Protein AF-A0A7S0BR68-F1 (afdb_monomer_lite)

Foldseek 3Di:
DVVLVVLLVVLVVCLVVVVCVDPVVVVVLVVLLPDPDPVSVVSNVSSVVSNLVVCLVVLVVLLVVLLVLLVCLVPQPDPVSNVVSLVVCLPPPSLVCLVCLQAPHDDDSDVPSVVVSVVQVPDPCSNQSSVVSVVCSLQVQKDKAPWDWDAPPVLGKIKIKIKIFGDPPPPDPPPPPVCVVVVPDDDPDPPVVVVVVVVVVVCVVVVPDPPPDPPDDDDTDDIDMDMDMGDHDPVSCVVCVVVVCVVVD

InterPro domains:
  IPR013537 Acetyl-CoA carboxylase, central domain [PF08326] (8-248)

Secondary structure (DSSP, 8-state):
-HHHHHHHHHHHHHHHTTGGGSHHHHHHHHHHHT---GGGHHHHHHHHHHHHHHHHHHHHHHHHHHHHHHHHHHT-SSHHHHHHHHHHTTT-GGGGGGHHHHSPP-SSTTHHHHHHHHHHHTSTTHHHHHHHHHHHHHTTTEEEEEEEEEEETTTTEEEEEEEEEE-TT-TT----TTHHHHTT----S--HHHHHHHHHHHHHHSTTSSSSSS--SSPPPPPEEEEEEE-SSHHHHHHHHHHHHGGG-

Sequence (249 aa):
ARITDVTLALLSYISSSGLLEHERTRACCDELSKFFSPLYADVALRSRLMLAEFLRPQLKEKWDIAIAVLEEVLAADSVAARQLAIAKYEDTPELELLACFLLPAPGNLLKAAERERRILKARPGALLIAAEVYISRAYRAYEIDNLLVERDEAKGFLRAQWMFQFMRHRAYFQQSPLEVVLGAIRPGGISSYDSADDLEKLEEKVGVQYAEKDGMGLGEGPLRFGMLAAFSSVESMSEGIDRLLEVYE

Structure (mmCIF, N/CA/C/O backbone):
data_AF-A0A7S0BR68-F1
#
_entry.id   AF-A0A7S0BR68-F1
#
loop_
_atom_site.group_PDB
_atom_site.id
_atom_site.type_symbol
_atom_site.label_atom_id
_atom_site.label_alt_id
_atom_site.label_comp_id
_atom_site.label_asym_id
_atom_site.label_entity_id
_atom_site.label_seq_id
_atom_site.pdbx_PDB_ins_code
_atom_site.Cartn_x
_atom_site.Cartn_y
_atom_site.Cartn_z
_atom_site.occupancy
_atom_site.B_iso_or_equiv
_atom_site.auth_seq_id
_atom_site.auth_comp_id
_atom_site.auth_asym_id
_atom_site.auth_atom_id
_atom_site.pdbx_PDB_model_num
ATOM 1 N N . ALA A 1 1 ? -26.394 1.091 29.707 1.00 62.81 1 ALA A N 1
ATOM 2 C CA . ALA A 1 1 ? -27.092 2.385 29.576 1.00 62.81 1 ALA A CA 1
ATOM 3 C C . ALA A 1 1 ? -26.247 3.501 30.188 1.00 62.81 1 ALA A C 1
ATOM 5 O O . ALA A 1 1 ? -25.376 3.980 29.485 1.00 62.81 1 ALA A O 1
ATOM 6 N N . ARG A 1 2 ? -26.332 3.804 31.498 1.00 81.69 2 ARG A N 1
ATOM 7 C CA . ARG A 1 2 ? -25.641 4.972 32.102 1.00 81.69 2 ARG A CA 1
ATOM 8 C C . ARG A 1 2 ? -24.142 5.122 31.795 1.00 81.69 2 ARG A C 1
ATOM 10 O O . ARG A 1 2 ? -23.705 6.234 31.541 1.00 81.69 2 ARG A O 1
ATOM 17 N N . ILE A 1 3 ? -23.358 4.041 31.827 1.00 87.75 3 ILE A N 1
ATOM 18 C CA . ILE A 1 3 ? -21.911 4.116 31.539 1.00 87.75 3 ILE A CA 1
ATOM 19 C C . ILE A 1 3 ? -21.673 4.445 30.060 1.00 87.75 3 ILE A C 1
ATOM 21 O O . ILE A 1 3 ? -20.909 5.351 29.761 1.00 87.75 3 ILE A O 1
ATOM 25 N N . THR A 1 4 ? -22.378 3.766 29.151 1.00 90.12 4 THR A N 1
ATOM 26 C CA . THR A 1 4 ? -22.308 3.996 27.701 1.00 90.12 4 THR A CA 1
ATOM 27 C C . THR A 1 4 ? -22.611 5.454 27.350 1.00 90.12 4 THR A C 1
ATOM 29 O O . THR A 1 4 ? -21.838 6.080 26.632 1.00 90.12 4 THR A O 1
ATOM 32 N N . ASP A 1 5 ? -23.682 6.017 27.916 1.00 91.31 5 ASP A N 1
ATOM 33 C CA . ASP A 1 5 ? -24.119 7.390 27.631 1.00 91.31 5 ASP A CA 1
ATOM 34 C C . ASP A 1 5 ? -23.086 8.424 28.101 1.00 91.31 5 ASP A C 1
ATOM 36 O O . ASP A 1 5 ? -22.745 9.358 27.373 1.00 91.31 5 ASP A O 1
ATOM 40 N N . VAL A 1 6 ? -22.529 8.220 29.301 1.00 94.44 6 VAL A N 1
ATOM 41 C CA . VAL A 1 6 ? -21.461 9.071 29.842 1.00 94.44 6 VAL A CA 1
ATOM 42 C C . VAL A 1 6 ? -20.204 8.973 28.978 1.00 94.44 6 VAL A C 1
ATOM 44 O O . VAL A 1 6 ? -19.611 9.997 28.647 1.00 94.44 6 VAL A O 1
ATOM 47 N N . THR A 1 7 ? -19.808 7.768 28.562 1.00 93.25 7 THR A N 1
ATOM 48 C CA . THR A 1 7 ? -18.639 7.584 27.693 1.00 93.25 7 THR A CA 1
ATOM 49 C C . THR A 1 7 ? -18.833 8.253 26.331 1.00 93.25 7 THR A C 1
ATOM 51 O O . THR A 1 7 ? -17.918 8.915 25.849 1.00 93.25 7 THR A O 1
ATOM 54 N N . LEU A 1 8 ? -20.018 8.160 25.721 1.00 93.44 8 LEU A N 1
ATOM 55 C CA . LEU A 1 8 ? -20.315 8.831 24.449 1.00 93.44 8 LEU A CA 1
ATOM 56 C C . LEU A 1 8 ? -20.286 10.363 24.574 1.00 93.44 8 LEU A C 1
ATOM 58 O O . LEU A 1 8 ? -19.763 11.047 23.686 1.00 93.44 8 LEU A O 1
ATOM 62 N N . ALA A 1 9 ? -20.794 10.909 25.682 1.00 92.94 9 ALA A N 1
ATOM 63 C CA . ALA A 1 9 ? -20.711 12.338 25.973 1.00 92.94 9 ALA A CA 1
ATOM 64 C C . ALA A 1 9 ? -19.251 12.797 26.142 1.00 92.94 9 ALA A C 1
ATOM 66 O O . ALA A 1 9 ? -18.854 13.814 25.572 1.00 92.94 9 ALA A O 1
ATOM 67 N N . LEU A 1 10 ? -18.430 12.009 26.846 1.00 93.69 10 LEU A N 1
ATOM 68 C CA . LEU A 1 10 ? -16.998 12.275 27.003 1.00 93.69 10 LEU A CA 1
ATOM 69 C C . LEU A 1 10 ? -16.249 12.228 25.667 1.00 93.69 10 LEU A C 1
ATOM 71 O O . LEU A 1 10 ? -15.461 13.128 25.391 1.00 93.69 10 LEU A O 1
ATOM 75 N N . LEU A 1 11 ? -16.519 11.237 24.811 1.00 93.56 11 LEU A N 1
ATOM 76 C CA . LEU A 1 11 ? -15.923 11.163 23.470 1.00 93.56 11 LEU A CA 1
ATOM 77 C C . LEU A 1 11 ? -16.303 12.380 22.616 1.00 93.56 11 LEU A C 1
ATOM 79 O O . LEU A 1 11 ? -15.470 12.922 21.894 1.00 93.56 11 LEU A O 1
ATOM 83 N N . SER A 1 12 ? -17.545 12.852 22.733 1.00 91.62 12 SER A N 1
ATOM 84 C CA . SER A 1 12 ? -18.008 14.043 22.013 1.00 91.62 12 SER A CA 1
ATOM 85 C C . SER A 1 12 ? -17.301 15.312 22.495 1.00 91.62 12 SER A C 1
ATOM 87 O O . SER A 1 12 ? -16.872 16.121 21.674 1.00 91.62 12 SER A O 1
ATOM 89 N N . TYR A 1 13 ? -17.106 15.450 23.810 1.00 93.06 13 TYR A N 1
ATOM 90 C CA . TYR A 1 13 ? -16.308 16.529 24.390 1.00 93.06 13 TYR A CA 1
ATOM 91 C C . TYR A 1 13 ? -14.857 16.475 23.891 1.00 93.06 13 TYR A C 1
ATOM 93 O O . TYR A 1 13 ? -14.386 17.442 23.297 1.00 93.06 13 TYR A O 1
ATOM 101 N N . ILE A 1 14 ? -14.191 15.320 24.020 1.00 92.56 14 ILE A N 1
ATOM 102 C CA . ILE A 1 14 ? -12.808 15.094 23.565 1.00 92.56 14 ILE A CA 1
ATOM 103 C C . ILE A 1 14 ? -12.623 15.504 22.098 1.00 92.56 14 ILE A C 1
ATOM 105 O O . ILE A 1 14 ? -11.674 16.224 21.784 1.00 92.56 14 ILE A O 1
ATOM 109 N N . SER A 1 15 ? -13.550 15.100 21.224 1.00 87.69 15 SER A N 1
ATOM 110 C CA . SER A 1 15 ? -13.533 15.443 19.798 1.00 87.69 15 SER A CA 1
ATOM 111 C C . SER A 1 15 ? -13.620 16.950 19.542 1.00 87.69 15 SER A C 1
ATOM 113 O O . SER A 1 15 ? -12.989 17.440 18.613 1.00 87.69 15 SER A O 1
ATOM 115 N N . SER A 1 16 ? -14.405 17.683 20.336 1.00 88.88 16 SER A N 1
ATOM 116 C CA . SER A 1 16 ? -14.619 19.128 20.161 1.00 88.88 16 SER A CA 1
ATOM 117 C C . SER A 1 16 ? -13.530 19.999 20.793 1.00 88.88 16 SER A C 1
ATOM 119 O O . SER A 1 16 ? -13.353 21.148 20.399 1.00 88.88 16 SER A O 1
ATOM 121 N N . SER A 1 17 ? -12.804 19.465 21.777 1.00 88.38 17 SER A N 1
ATOM 122 C CA . SER A 1 17 ? -11.854 20.221 22.600 1.00 88.38 17 SER A CA 1
ATOM 123 C C . SER A 1 17 ? -10.391 20.063 22.173 1.00 88.38 17 SER A C 1
ATOM 125 O O . SER A 1 17 ? -9.510 20.553 22.870 1.00 88.38 17 SER A O 1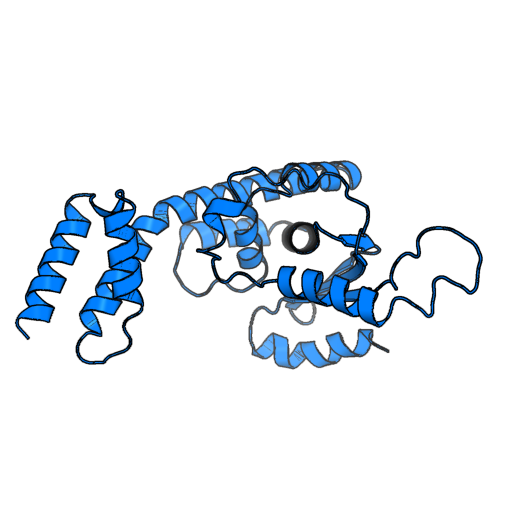
ATOM 127 N N . GLY A 1 18 ? -10.108 19.338 21.084 1.00 84.00 18 GLY A N 1
ATOM 128 C CA . GLY A 1 18 ? -8.735 19.085 20.617 1.00 84.00 18 GLY A CA 1
ATOM 129 C C . GLY A 1 18 ? -7.923 18.133 21.508 1.00 84.00 18 GLY A C 1
ATOM 130 O O . GLY A 1 18 ? -6.738 17.917 21.279 1.00 84.00 18 GLY A O 1
ATOM 131 N N . LEU A 1 19 ? -8.548 17.494 22.504 1.00 89.62 19 LEU A N 1
ATOM 132 C CA . LEU A 1 19 ? -7.850 16.667 23.499 1.00 89.62 19 LEU A CA 1
ATOM 133 C C . LEU A 1 19 ? -7.210 15.392 22.921 1.00 89.62 19 LEU A C 1
ATOM 135 O O . LEU A 1 19 ? -6.427 14.745 23.615 1.00 89.62 19 LEU A O 1
ATOM 139 N N . LEU A 1 20 ? -7.521 15.033 21.671 1.00 88.25 20 LEU A N 1
ATOM 140 C CA . LEU A 1 20 ? -6.905 13.913 20.943 1.00 88.25 20 LEU A CA 1
ATOM 141 C C . LEU A 1 20 ? -5.438 14.146 20.578 1.00 88.25 20 LEU A C 1
ATOM 143 O O . LEU A 1 20 ? -4.709 13.183 20.318 1.00 88.25 20 LEU A O 1
ATOM 147 N N . GLU A 1 21 ? -4.991 15.401 20.591 1.00 87.00 21 GLU A N 1
ATOM 148 C CA . GLU A 1 21 ? -3.578 15.732 20.423 1.00 87.00 21 GLU A CA 1
ATOM 149 C C . GLU A 1 21 ? -2.735 15.116 21.547 1.00 87.00 21 GLU A C 1
ATOM 151 O O . GLU A 1 21 ? -1.630 14.637 21.290 1.00 87.00 21 GLU A O 1
ATOM 156 N N . HIS A 1 22 ? -3.289 14.998 22.760 1.00 91.94 22 HIS A N 1
ATOM 157 C CA . HIS A 1 22 ? -2.625 14.331 23.873 1.00 91.94 22 HIS A CA 1
ATOM 158 C C . HIS A 1 22 ? -2.536 12.815 23.667 1.00 91.94 22 HIS A C 1
ATOM 160 O O . HIS A 1 22 ? -3.542 12.111 23.572 1.00 91.94 22 HIS A O 1
ATOM 166 N N . GLU A 1 23 ? -1.306 12.302 23.702 1.00 88.44 23 GLU A N 1
ATOM 167 C CA . GLU A 1 23 ? -0.974 10.890 23.494 1.00 88.44 23 GLU A CA 1
ATOM 168 C C . GLU A 1 23 ? -1.781 9.939 24.391 1.00 88.44 23 GLU A C 1
ATOM 170 O O . GLU A 1 23 ? -2.350 8.965 23.907 1.00 88.44 23 GLU A O 1
ATOM 175 N N . ARG A 1 24 ? -1.922 10.258 25.685 1.00 91.94 24 ARG A N 1
ATOM 176 C CA . ARG A 1 24 ? -2.689 9.429 26.633 1.00 91.94 24 ARG A CA 1
ATOM 177 C C . ARG A 1 24 ? -4.169 9.344 26.275 1.00 91.94 24 ARG A C 1
ATOM 179 O O . ARG A 1 24 ? -4.750 8.266 26.322 1.00 91.94 24 ARG A O 1
ATOM 186 N N . THR A 1 25 ? -4.781 10.468 25.905 1.00 90.69 25 THR A N 1
ATOM 187 C CA . THR A 1 25 ? -6.188 10.503 25.484 1.00 90.69 25 THR A CA 1
ATOM 188 C C . THR A 1 25 ? -6.378 9.669 24.225 1.00 90.69 25 THR A C 1
ATOM 190 O O . THR A 1 25 ? -7.325 8.890 24.135 1.00 90.69 25 THR A O 1
ATOM 193 N N . ARG A 1 26 ? -5.445 9.790 23.276 1.00 92.00 26 ARG A N 1
ATOM 194 C CA . ARG A 1 26 ? -5.443 9.022 22.032 1.00 92.00 26 ARG A CA 1
ATOM 195 C C . ARG A 1 26 ? -5.315 7.522 22.286 1.00 92.00 26 ARG A C 1
ATOM 197 O O . ARG A 1 26 ? -6.114 6.770 21.744 1.00 92.00 26 ARG A O 1
ATOM 204 N N . ALA A 1 27 ? -4.390 7.107 23.152 1.00 90.31 27 ALA A N 1
ATOM 205 C CA . ALA A 1 27 ? -4.217 5.710 23.549 1.00 90.31 27 ALA A CA 1
ATOM 206 C C . ALA A 1 27 ? -5.487 5.141 24.203 1.00 90.31 27 ALA A C 1
ATOM 208 O O . ALA A 1 27 ? -5.940 4.061 23.840 1.00 90.31 27 ALA A O 1
ATOM 209 N N . CYS A 1 28 ? -6.137 5.894 25.096 1.00 91.19 28 CYS A N 1
ATOM 210 C CA . CYS A 1 28 ? -7.418 5.479 25.677 1.00 91.19 28 CYS A CA 1
ATOM 211 C C . CYS A 1 28 ? -8.516 5.312 24.615 1.00 91.19 28 CYS A C 1
ATOM 213 O O . CYS A 1 28 ? -9.307 4.373 24.678 1.00 91.19 28 CYS A O 1
ATOM 215 N N . CYS A 1 29 ? -8.580 6.215 23.634 1.00 90.94 29 CYS A N 1
ATOM 216 C CA . CYS A 1 29 ? -9.535 6.102 22.534 1.00 90.94 29 CYS A CA 1
ATOM 217 C C . CYS A 1 29 ? -9.219 4.893 21.644 1.00 90.94 29 CYS A C 1
ATOM 219 O O . CYS A 1 29 ? -10.142 4.194 21.223 1.00 90.94 29 CYS A O 1
ATOM 221 N N . ASP A 1 30 ? -7.941 4.616 21.386 1.00 90.44 30 ASP A N 1
ATOM 222 C CA . ASP A 1 30 ? -7.507 3.442 20.629 1.00 90.44 30 ASP A CA 1
ATOM 223 C C . ASP A 1 30 ? -7.945 2.148 21.326 1.00 90.44 30 ASP A C 1
ATOM 225 O O . ASP A 1 30 ? -8.578 1.297 20.703 1.00 90.44 30 ASP A O 1
ATOM 229 N N . GLU A 1 31 ? -7.756 2.051 22.641 1.00 92.75 31 GLU A N 1
ATOM 230 C CA . GLU A 1 31 ? -8.255 0.927 23.441 1.00 92.75 31 GLU A CA 1
ATOM 231 C C . GLU A 1 31 ? -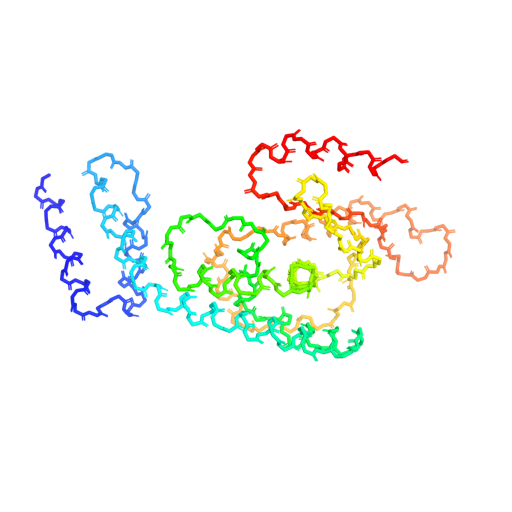9.783 0.796 23.379 1.00 92.75 31 GLU A C 1
ATOM 233 O O . GLU A 1 31 ? -10.304 -0.289 23.118 1.00 92.75 31 GLU A O 1
ATOM 238 N N . LEU A 1 32 ? -10.529 1.901 23.516 1.00 92.12 32 LEU A N 1
ATOM 239 C CA . LEU A 1 32 ? -11.991 1.898 23.351 1.00 92.12 32 LEU A CA 1
ATOM 240 C C . LEU A 1 32 ? -12.418 1.430 21.952 1.00 92.12 32 LEU A C 1
ATOM 242 O O . LEU A 1 32 ? -13.444 0.765 21.801 1.00 92.12 32 LEU A O 1
ATOM 246 N N . SER A 1 33 ? -11.624 1.740 20.929 1.00 92.06 33 SER A N 1
ATOM 247 C CA . SER A 1 33 ? -11.876 1.350 19.542 1.00 92.06 33 SER A CA 1
ATOM 248 C C . SER A 1 33 ? -11.763 -0.165 19.323 1.00 92.06 33 SER A C 1
ATOM 250 O O . SER A 1 33 ? -12.368 -0.699 18.392 1.00 92.06 33 SER A O 1
ATOM 252 N N . LYS A 1 34 ? -11.044 -0.884 20.190 1.00 90.50 34 LYS A N 1
ATOM 253 C CA . LYS A 1 34 ? -10.828 -2.337 20.098 1.00 90.50 34 LYS A CA 1
ATOM 254 C C . LYS A 1 34 ? -11.929 -3.157 20.773 1.00 90.50 34 LYS A C 1
ATOM 256 O O . LYS A 1 34 ? -11.890 -4.380 20.724 1.00 90.50 34 LYS A O 1
ATOM 261 N N . PHE A 1 35 ? -12.936 -2.532 21.386 1.00 88.12 35 PHE A N 1
ATOM 262 C CA . PHE A 1 35 ? -14.037 -3.276 22.002 1.00 88.12 35 PHE A CA 1
ATOM 263 C C . PHE A 1 35 ? -14.899 -3.983 20.941 1.00 88.12 35 PHE A C 1
ATOM 265 O O . PHE A 1 35 ? -15.352 -3.376 19.967 1.00 88.12 35 PHE A O 1
ATOM 272 N N . PHE A 1 36 ? -15.167 -5.272 21.173 1.00 82.94 36 PHE A N 1
ATOM 273 C CA . PHE A 1 36 ? -15.987 -6.131 20.302 1.00 82.94 36 PHE A CA 1
ATOM 274 C C . PHE A 1 36 ? -17.328 -6.550 20.928 1.00 82.94 36 PHE A C 1
ATOM 276 O O . PHE A 1 36 ? -18.111 -7.264 20.307 1.00 82.94 36 PHE A O 1
ATOM 283 N N . SER A 1 37 ? -17.624 -6.107 22.152 1.00 88.62 37 SER A N 1
ATOM 284 C CA . SER A 1 37 ? -18.892 -6.425 22.816 1.00 88.62 37 SER A CA 1
ATOM 285 C C . SER A 1 37 ? -20.055 -5.614 22.222 1.00 88.62 37 SER A C 1
ATOM 287 O O . SER A 1 37 ? -19.944 -4.385 22.151 1.00 88.62 37 SER A O 1
ATOM 289 N N . PRO A 1 38 ? -21.204 -6.244 21.893 1.00 88.06 38 PRO A N 1
ATOM 290 C CA . PRO A 1 38 ? -22.393 -5.543 21.400 1.00 88.06 38 PRO A CA 1
ATOM 291 C C . PRO A 1 38 ? -22.883 -4.423 22.329 1.00 88.06 38 PRO A C 1
ATOM 293 O O . PRO A 1 38 ? -23.403 -3.416 21.862 1.00 88.06 38 PRO A O 1
ATOM 296 N N . LEU A 1 39 ? -22.669 -4.558 23.643 1.00 86.62 39 LEU A N 1
ATOM 297 C CA . LEU A 1 39 ? -23.087 -3.572 24.651 1.00 86.62 39 LEU A CA 1
ATOM 298 C C . LEU A 1 39 ? -22.331 -2.236 24.560 1.00 86.62 39 LEU A C 1
ATOM 300 O O . LEU A 1 39 ? -22.800 -1.226 25.088 1.00 86.62 39 LEU A O 1
ATOM 304 N N . TYR A 1 40 ? -21.163 -2.240 23.917 1.00 88.88 40 TYR A N 1
ATOM 305 C CA . TYR A 1 40 ? -20.285 -1.079 23.758 1.00 88.88 40 TYR A CA 1
ATOM 306 C C . TYR A 1 40 ? -19.975 -0.793 22.285 1.00 88.88 40 TYR A C 1
ATOM 308 O O . TYR A 1 40 ? -19.056 -0.029 21.993 1.00 88.88 40 TYR A O 1
ATOM 316 N N . ALA A 1 41 ? -20.735 -1.386 21.359 1.00 89.62 41 ALA A N 1
ATOM 317 C CA . ALA A 1 41 ? -20.500 -1.250 19.926 1.00 89.62 41 ALA A CA 1
ATOM 318 C C . ALA A 1 41 ? -20.494 0.222 19.483 1.00 89.62 41 ALA A C 1
ATOM 320 O O . ALA A 1 41 ? -19.601 0.627 18.742 1.00 89.62 41 ALA A O 1
ATOM 321 N N . ASP A 1 42 ? -21.413 1.036 20.009 1.00 91.94 42 ASP A N 1
ATOM 322 C CA . ASP A 1 42 ? -21.496 2.466 19.692 1.00 91.94 42 ASP A CA 1
ATOM 323 C C . ASP A 1 42 ? -20.294 3.256 20.215 1.00 91.94 42 ASP A C 1
ATOM 325 O O . ASP A 1 42 ? -19.779 4.133 19.526 1.00 91.94 42 ASP A O 1
ATOM 329 N N . VAL A 1 43 ? -19.805 2.926 21.415 1.00 93.56 43 VAL A N 1
ATOM 330 C CA . VAL A 1 43 ? -18.603 3.548 21.994 1.00 93.56 43 VAL A CA 1
ATOM 331 C C . VAL A 1 43 ? -17.381 3.210 21.147 1.00 93.56 43 VAL A C 1
ATOM 333 O O . VAL A 1 43 ? -16.619 4.105 20.780 1.00 93.56 43 VAL A O 1
ATOM 336 N N . ALA A 1 44 ? -17.227 1.936 20.781 1.00 91.69 44 ALA A N 1
ATOM 337 C CA . ALA A 1 44 ? -16.132 1.480 19.937 1.00 91.69 44 ALA A CA 1
ATOM 338 C C . ALA A 1 44 ? -16.182 2.140 18.554 1.00 91.69 44 ALA A C 1
ATOM 340 O O . ALA A 1 44 ? -15.182 2.688 18.090 1.00 91.69 44 ALA A O 1
ATOM 341 N N . LEU A 1 45 ? -17.356 2.157 17.915 1.00 91.75 45 LEU A N 1
ATOM 342 C CA . LEU A 1 45 ? -17.563 2.799 16.620 1.00 91.75 45 LEU A CA 1
ATOM 343 C C . LEU A 1 45 ? -17.279 4.301 16.684 1.00 91.75 45 LEU A C 1
ATOM 345 O O . LEU A 1 45 ? -16.565 4.823 15.828 1.00 91.75 45 LEU A O 1
ATOM 349 N N . ARG A 1 46 ? -17.791 5.001 17.702 1.00 92.31 46 ARG A N 1
ATOM 350 C CA . ARG A 1 46 ? -17.567 6.441 17.861 1.00 92.31 46 ARG A CA 1
ATOM 351 C C . ARG A 1 46 ? -16.091 6.754 18.068 1.00 92.31 46 ARG A C 1
ATOM 353 O O . ARG A 1 46 ? -15.599 7.702 17.464 1.00 92.31 46 ARG A O 1
ATOM 360 N N . SER A 1 47 ? -15.387 5.938 18.852 1.00 92.31 47 SER A N 1
ATOM 361 C CA . SER A 1 47 ? -13.945 6.082 19.047 1.00 92.31 47 SER A CA 1
ATOM 362 C C . SER A 1 47 ? -13.167 5.876 17.743 1.00 92.31 47 SER A C 1
ATOM 364 O O . SER A 1 47 ? -12.330 6.707 17.394 1.00 92.31 47 SER A O 1
ATOM 366 N N . ARG A 1 48 ? -13.502 4.837 16.957 1.00 90.62 48 ARG A N 1
ATOM 367 C CA . ARG A 1 48 ? -12.904 4.596 15.628 1.00 90.62 48 ARG A CA 1
ATOM 368 C C . ARG A 1 48 ? -13.118 5.775 14.682 1.00 90.62 48 ARG A C 1
ATOM 370 O O . ARG A 1 48 ? -12.168 6.217 14.047 1.00 90.62 48 ARG A O 1
ATOM 377 N N . LEU A 1 49 ? -14.347 6.289 14.590 1.00 88.88 49 LEU A N 1
ATOM 378 C CA . LEU A 1 49 ? -14.671 7.426 13.720 1.00 88.88 49 LEU A CA 1
ATOM 379 C C . LEU A 1 49 ? -13.893 8.680 14.119 1.00 88.88 49 LEU A C 1
ATOM 381 O O . LEU A 1 49 ? -13.313 9.339 13.263 1.00 88.88 49 LEU A O 1
ATOM 385 N N . MET A 1 50 ? -13.837 8.969 15.415 1.00 89.94 50 MET A N 1
ATOM 386 C CA . MET A 1 50 ? -13.130 10.126 15.952 1.00 89.94 50 MET A CA 1
ATOM 387 C C . MET A 1 50 ? -11.613 10.037 15.711 1.00 89.94 50 MET A C 1
ATOM 389 O O . MET A 1 50 ? -11.002 11.004 15.260 1.00 89.94 50 MET A O 1
ATOM 393 N N . LEU A 1 51 ? -11.002 8.870 15.950 1.00 89.19 51 LEU A N 1
ATOM 394 C CA . LEU A 1 51 ? -9.591 8.629 15.627 1.00 89.19 51 LEU A CA 1
ATOM 395 C C . LEU A 1 51 ? -9.330 8.748 14.121 1.00 89.19 51 LEU A C 1
ATOM 397 O O . LEU A 1 51 ? -8.349 9.365 13.717 1.00 89.19 51 LEU A O 1
ATOM 401 N N . ALA A 1 52 ? -10.219 8.207 13.286 1.00 83.75 52 ALA A N 1
ATOM 402 C CA . ALA A 1 52 ? -10.101 8.305 11.835 1.00 83.75 52 ALA A CA 1
ATOM 403 C C . ALA A 1 52 ? -10.201 9.757 11.339 1.00 83.75 52 ALA A C 1
ATOM 405 O O . ALA A 1 52 ? -9.467 10.143 10.433 1.00 83.75 52 ALA A O 1
ATOM 406 N N . GLU A 1 53 ? -11.081 10.573 11.922 1.00 84.38 53 GLU A N 1
ATOM 407 C CA . GLU A 1 53 ? -11.187 12.005 11.618 1.00 84.38 53 GLU A CA 1
ATOM 408 C C . GLU A 1 53 ? -9.930 12.769 12.035 1.00 84.38 53 GLU A C 1
ATOM 410 O O . GLU A 1 53 ? -9.427 13.572 11.251 1.00 84.38 53 GLU A O 1
ATOM 415 N N . PHE A 1 54 ? -9.384 12.470 13.215 1.00 85.62 54 PHE A N 1
ATOM 416 C CA . PHE A 1 54 ? -8.149 13.075 13.712 1.00 85.62 54 PHE A CA 1
ATOM 417 C C . PHE A 1 54 ? -6.923 12.720 12.856 1.00 85.62 54 PHE A C 1
ATOM 419 O O . PHE A 1 54 ? -6.085 13.577 12.589 1.00 85.62 54 PHE A O 1
ATOM 426 N N . LEU A 1 55 ? -6.818 11.470 12.396 1.00 81.62 55 LEU A N 1
ATOM 427 C CA . LEU A 1 55 ? -5.688 11.000 11.585 1.00 81.62 55 LEU A CA 1
ATOM 428 C C . LEU A 1 55 ? -5.792 11.402 10.105 1.00 81.62 55 LEU A C 1
ATOM 430 O O . LEU A 1 55 ? -4.792 11.369 9.390 1.00 81.62 55 LEU A O 1
ATOM 434 N N . ARG A 1 56 ? -6.978 11.795 9.622 1.00 77.88 56 ARG A N 1
ATOM 435 C CA . ARG A 1 56 ? -7.217 12.102 8.201 1.00 77.88 56 ARG A CA 1
ATOM 436 C C . AR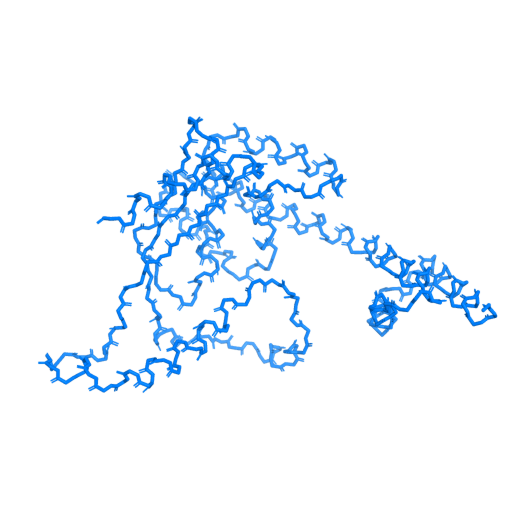G A 1 56 ? -6.311 13.211 7.635 1.00 77.88 56 ARG A C 1
ATOM 438 O O . ARG A 1 56 ? -5.815 13.013 6.527 1.00 77.88 56 ARG A O 1
ATOM 445 N N . PRO A 1 57 ? -6.066 14.347 8.321 1.00 78.50 57 PRO A N 1
ATOM 446 C CA . PRO A 1 57 ? -5.159 15.379 7.817 1.00 78.50 57 PRO A CA 1
ATOM 447 C C . PRO A 1 57 ? -3.723 14.870 7.673 1.00 78.50 57 PRO A C 1
ATOM 449 O O . PRO A 1 57 ? -3.104 15.105 6.642 1.00 78.50 57 PRO A O 1
ATOM 452 N N . GLN A 1 58 ? -3.240 14.104 8.657 1.00 79.88 58 GLN A N 1
ATOM 453 C CA . GLN A 1 58 ? -1.905 13.501 8.617 1.00 79.88 58 GLN A CA 1
ATOM 454 C C . GLN A 1 58 ? -1.800 12.511 7.457 1.00 79.88 58 GLN A C 1
ATOM 456 O O . GLN A 1 58 ? -0.838 12.542 6.705 1.00 79.88 58 GLN A O 1
ATOM 461 N N . LEU A 1 59 ? -2.816 11.667 7.253 1.00 75.44 59 LEU A N 1
ATOM 462 C CA . LEU A 1 59 ? -2.843 10.740 6.122 1.00 75.44 59 LEU A CA 1
ATOM 463 C C . LEU A 1 59 ? -2.778 11.473 4.776 1.00 75.44 59 LEU A C 1
ATOM 465 O O . LEU A 1 59 ? -2.112 10.998 3.862 1.00 75.44 59 LEU A O 1
ATOM 469 N N . LYS A 1 60 ? -3.450 12.624 4.657 1.00 77.31 60 LYS A N 1
ATOM 470 C CA . LYS A 1 60 ? -3.383 13.455 3.453 1.00 77.31 60 LYS A CA 1
ATOM 471 C C . LYS A 1 60 ? -1.978 14.026 3.241 1.00 77.31 60 LYS A C 1
ATOM 473 O O . LYS A 1 60 ? -1.455 13.910 2.148 1.00 77.31 60 LYS A O 1
ATOM 478 N N . GLU A 1 61 ? -1.355 14.582 4.273 1.00 81.06 61 GLU A N 1
ATOM 479 C CA . GLU A 1 61 ? 0.017 15.098 4.179 1.00 81.06 61 GLU A CA 1
ATOM 480 C C . GLU A 1 61 ? 1.006 13.998 3.764 1.00 81.06 61 GLU A C 1
ATOM 482 O O . GLU A 1 61 ? 1.788 14.173 2.833 1.00 81.06 61 GLU A O 1
ATOM 487 N N . LYS A 1 62 ? 0.902 12.818 4.385 1.00 80.25 62 LYS A N 1
ATOM 488 C CA . LYS A 1 62 ? 1.696 11.641 4.016 1.00 80.25 62 LYS A CA 1
ATOM 489 C C . LYS A 1 62 ? 1.455 11.201 2.570 1.00 80.25 62 LYS A C 1
ATOM 491 O O . LYS A 1 62 ? 2.386 10.801 1.878 1.00 80.25 62 LYS A O 1
ATOM 496 N N . TRP A 1 63 ? 0.209 11.276 2.109 1.00 79.31 63 TRP A N 1
ATOM 497 C CA . TRP A 1 63 ? -0.160 10.981 0.728 1.00 79.31 63 TRP A CA 1
ATOM 498 C C . TRP A 1 63 ? 0.455 11.980 -0.259 1.00 79.31 63 TRP A C 1
ATOM 500 O O . TRP A 1 63 ? 1.015 11.567 -1.273 1.00 79.31 63 TRP A O 1
ATOM 510 N N . ASP A 1 64 ? 0.404 13.272 0.063 1.00 81.12 64 ASP A N 1
ATOM 511 C CA . ASP A 1 64 ? 0.982 14.341 -0.753 1.00 81.12 64 ASP A CA 1
ATOM 512 C C . ASP A 1 64 ? 2.511 14.163 -0.868 1.00 81.12 64 ASP A C 1
ATOM 514 O O . ASP A 1 64 ? 3.072 14.295 -1.958 1.00 81.12 64 ASP A O 1
ATOM 518 N N . ILE A 1 65 ? 3.179 13.756 0.221 1.00 82.75 65 ILE A N 1
ATOM 519 C CA . ILE A 1 65 ? 4.606 13.384 0.221 1.00 82.75 65 ILE A CA 1
ATOM 520 C C . ILE A 1 65 ? 4.861 12.187 -0.704 1.00 82.75 65 ILE A C 1
ATOM 522 O O . ILE A 1 65 ? 5.753 12.245 -1.549 1.00 82.75 65 ILE A O 1
ATOM 526 N N . ALA A 1 66 ? 4.074 11.112 -0.587 1.00 80.38 66 ALA A N 1
ATOM 527 C CA . ALA A 1 66 ? 4.234 9.926 -1.429 1.00 80.38 66 ALA A CA 1
ATOM 528 C C . ALA A 1 66 ? 4.045 10.244 -2.925 1.00 80.38 66 ALA A C 1
ATOM 530 O O . ALA A 1 66 ? 4.780 9.720 -3.765 1.00 80.38 66 ALA A O 1
ATOM 531 N N . ILE A 1 67 ? 3.101 11.132 -3.265 1.00 82.00 67 ILE A N 1
ATOM 532 C CA . ILE A 1 67 ? 2.935 11.646 -4.630 1.00 82.00 67 ILE A CA 1
ATOM 533 C C . ILE A 1 67 ? 4.177 12.407 -5.078 1.00 82.00 67 ILE A C 1
ATOM 535 O O . ILE A 1 67 ? 4.695 12.114 -6.152 1.00 82.00 67 ILE A O 1
ATOM 539 N N . ALA A 1 68 ? 4.654 13.360 -4.278 1.00 83.75 68 ALA A N 1
ATOM 540 C CA . ALA A 1 68 ? 5.798 14.188 -4.643 1.00 83.75 68 ALA A CA 1
ATOM 541 C C . ALA A 1 68 ? 7.048 13.337 -4.912 1.00 83.75 68 ALA A C 1
ATOM 543 O O . ALA A 1 68 ? 7.742 13.555 -5.904 1.00 83.75 68 ALA A O 1
ATOM 544 N N . VAL A 1 69 ? 7.283 12.312 -4.085 1.00 83.12 69 VAL A N 1
ATOM 545 C CA . VAL A 1 69 ? 8.360 11.338 -4.306 1.00 83.12 69 VAL A CA 1
ATOM 546 C C . VAL A 1 69 ? 8.164 10.594 -5.624 1.00 83.12 69 VAL A C 1
ATOM 548 O O . VAL A 1 69 ? 9.091 10.511 -6.426 1.00 83.12 69 VAL A O 1
ATOM 551 N N . LEU A 1 70 ? 6.961 10.076 -5.884 1.00 82.75 70 LEU A N 1
ATOM 552 C CA . LEU A 1 70 ? 6.681 9.363 -7.129 1.00 82.75 70 LEU A CA 1
ATOM 553 C C . LEU A 1 70 ? 6.880 10.263 -8.359 1.00 82.75 70 LEU A C 1
ATOM 555 O O . LEU A 1 70 ? 7.392 9.801 -9.375 1.00 82.75 70 LEU A O 1
ATOM 559 N N . GLU A 1 71 ? 6.502 11.539 -8.278 1.00 84.94 71 GLU A N 1
ATOM 560 C CA . GLU A 1 71 ? 6.728 12.514 -9.345 1.00 84.94 71 GLU A CA 1
ATOM 561 C C . GLU A 1 71 ? 8.215 12.811 -9.569 1.00 84.94 71 GLU A C 1
ATOM 563 O O . GLU A 1 71 ? 8.638 12.871 -10.722 1.00 84.94 71 GLU A O 1
ATOM 568 N N . GLU A 1 72 ? 9.013 12.933 -8.505 1.00 85.62 72 GLU A N 1
ATOM 569 C CA . GLU A 1 72 ? 10.470 13.101 -8.598 1.00 85.62 72 GLU A CA 1
ATOM 570 C C . GLU A 1 72 ? 11.130 11.886 -9.261 1.00 85.62 72 GLU A C 1
ATOM 572 O O . GLU A 1 72 ? 11.938 12.044 -10.176 1.00 85.62 72 GLU A O 1
ATOM 577 N N . VAL A 1 73 ? 10.742 10.669 -8.865 1.00 85.19 73 VAL A N 1
ATOM 578 C CA . VAL A 1 73 ? 11.262 9.432 -9.471 1.00 85.19 73 VAL A CA 1
ATOM 579 C C . VAL A 1 73 ? 10.812 9.311 -10.933 1.00 85.19 73 VAL A C 1
ATOM 581 O O . VAL A 1 73 ? 11.595 8.909 -11.790 1.00 85.19 73 VAL A O 1
ATOM 584 N N . LEU A 1 74 ? 9.573 9.695 -11.257 1.00 84.81 74 LEU A N 1
ATOM 585 C CA . LEU A 1 74 ? 9.065 9.698 -12.634 1.00 84.81 74 LEU A CA 1
ATOM 586 C C . LEU A 1 74 ? 9.784 10.704 -13.535 1.00 84.81 74 LEU A C 1
ATOM 588 O O . LEU A 1 74 ? 9.966 10.430 -14.720 1.00 84.81 74 LEU A O 1
ATOM 592 N N . ALA A 1 75 ? 10.172 11.852 -12.985 1.00 85.06 75 ALA A N 1
ATOM 593 C CA . ALA A 1 75 ? 10.914 12.886 -13.696 1.00 85.06 75 ALA A CA 1
ATOM 594 C C . ALA A 1 75 ? 12.397 12.534 -13.897 1.00 85.06 75 ALA A C 1
ATOM 596 O O . ALA A 1 75 ? 13.106 13.265 -14.581 1.00 85.06 75 ALA A O 1
ATOM 597 N N . ALA A 1 76 ? 12.889 11.438 -13.311 1.00 85.12 76 ALA A N 1
ATOM 598 C CA . ALA A 1 76 ? 14.270 11.022 -13.476 1.00 85.12 76 ALA A CA 1
ATOM 599 C C . ALA A 1 76 ? 14.510 10.386 -14.860 1.00 85.12 76 ALA A C 1
ATOM 601 O O . ALA A 1 76 ? 13.984 9.317 -15.201 1.00 85.12 76 ALA A O 1
ATOM 602 N N . ASP A 1 77 ? 15.387 11.037 -15.625 1.00 78.38 77 ASP A N 1
ATOM 603 C CA . ASP A 1 77 ? 15.672 10.738 -17.035 1.00 78.38 77 ASP A CA 1
ATOM 604 C C . ASP A 1 77 ? 16.500 9.459 -17.262 1.00 78.38 77 ASP A C 1
ATOM 606 O O . ASP A 1 77 ? 16.643 8.997 -18.393 1.00 78.38 77 ASP A O 1
ATOM 610 N N . SER A 1 78 ? 17.061 8.866 -16.203 1.00 81.19 78 SER A N 1
ATOM 611 C CA . SER A 1 78 ? 17.891 7.658 -16.292 1.00 81.19 78 SER A CA 1
ATOM 612 C C . SER A 1 78 ? 17.585 6.659 -15.180 1.00 81.19 78 SER A C 1
ATOM 614 O O . SER A 1 78 ? 17.132 7.031 -14.099 1.00 81.19 78 SER A O 1
ATOM 616 N N . VAL A 1 79 ? 17.893 5.381 -15.427 1.00 76.56 79 VAL A N 1
ATOM 617 C CA . VAL A 1 79 ? 17.762 4.302 -14.430 1.00 76.56 79 VAL A CA 1
ATOM 618 C C . VAL A 1 79 ? 18.590 4.605 -13.177 1.00 76.56 79 VAL A C 1
ATOM 620 O O . VAL A 1 79 ? 18.086 4.469 -12.067 1.00 76.56 79 VAL A O 1
ATOM 623 N N . ALA A 1 80 ? 19.818 5.108 -13.342 1.00 74.81 80 ALA A N 1
ATOM 624 C CA . ALA A 1 80 ? 20.679 5.483 -12.221 1.00 74.81 80 ALA A CA 1
ATOM 625 C C . ALA A 1 80 ? 20.079 6.629 -11.384 1.00 74.81 80 ALA A C 1
ATOM 627 O O . ALA A 1 80 ? 20.092 6.575 -10.156 1.00 74.81 80 ALA A O 1
ATOM 628 N N . ALA A 1 81 ? 19.498 7.644 -12.034 1.00 74.88 81 ALA A N 1
ATOM 629 C CA . ALA A 1 81 ? 18.825 8.738 -11.336 1.00 74.88 81 ALA A CA 1
ATOM 630 C C . ALA A 1 81 ? 17.568 8.261 -10.586 1.00 74.88 81 ALA A C 1
ATOM 632 O O . ALA A 1 81 ? 17.309 8.729 -9.479 1.00 74.88 81 ALA A O 1
ATOM 633 N N . ARG A 1 82 ? 16.827 7.288 -11.137 1.00 78.19 82 ARG A N 1
ATOM 634 C CA . ARG A 1 82 ? 15.681 6.662 -10.453 1.00 78.19 82 ARG A CA 1
ATOM 635 C C . ARG A 1 82 ? 16.111 5.880 -9.224 1.00 78.19 82 ARG A C 1
ATOM 637 O O . ARG A 1 82 ? 15.526 6.065 -8.166 1.00 78.19 82 ARG A O 1
ATOM 644 N N . GLN A 1 83 ? 17.146 5.052 -9.341 1.00 76.50 83 GLN A N 1
ATOM 645 C CA . GLN A 1 83 ? 17.682 4.291 -8.210 1.00 76.50 83 GLN A CA 1
ATOM 646 C C . GLN A 1 83 ? 18.179 5.217 -7.097 1.00 76.50 83 GLN A C 1
ATOM 648 O O . GLN A 1 83 ? 17.893 4.976 -5.928 1.00 76.50 83 GLN A O 1
ATOM 653 N N . LEU A 1 84 ? 18.846 6.320 -7.453 1.00 75.75 84 LEU A N 1
ATOM 654 C CA . LEU A 1 84 ? 19.271 7.335 -6.490 1.00 75.75 84 LEU A CA 1
ATOM 655 C C . LEU A 1 84 ? 18.075 8.014 -5.805 1.00 75.75 84 LEU A C 1
ATOM 657 O O . LEU A 1 84 ? 18.093 8.213 -4.591 1.00 75.75 84 LEU A O 1
ATOM 661 N N . ALA A 1 85 ? 17.031 8.348 -6.567 1.00 73.75 85 ALA A N 1
ATOM 662 C CA . ALA A 1 85 ? 15.807 8.918 -6.019 1.00 73.75 85 ALA A CA 1
ATOM 663 C C . ALA A 1 85 ? 15.091 7.927 -5.084 1.00 73.75 85 ALA A C 1
ATOM 665 O O . ALA A 1 85 ? 14.640 8.327 -4.019 1.00 73.75 85 ALA A O 1
ATOM 666 N N . ILE A 1 86 ? 15.051 6.634 -5.415 1.00 73.12 86 ILE A N 1
ATOM 667 C CA . ILE A 1 86 ? 14.489 5.590 -4.543 1.00 73.12 86 ILE A CA 1
ATOM 668 C C . ILE A 1 86 ? 15.304 5.468 -3.248 1.00 73.12 86 ILE A C 1
ATOM 670 O O . ILE A 1 86 ? 14.725 5.509 -2.164 1.00 73.12 86 ILE A O 1
ATOM 674 N N . ALA A 1 87 ? 16.635 5.396 -3.347 1.00 74.25 87 ALA A N 1
ATOM 675 C CA . ALA A 1 87 ? 17.529 5.285 -2.192 1.00 74.25 87 ALA A CA 1
ATOM 676 C C . ALA A 1 87 ? 17.399 6.483 -1.233 1.00 74.25 87 ALA A C 1
ATOM 678 O O . ALA A 1 87 ? 17.432 6.322 -0.016 1.00 74.25 87 ALA A O 1
ATOM 679 N N . LYS A 1 88 ? 17.174 7.692 -1.766 1.00 77.31 88 LYS A N 1
ATOM 680 C CA . LYS A 1 88 ? 16.938 8.911 -0.970 1.00 77.31 88 LYS A CA 1
ATOM 681 C C . LYS A 1 88 ? 15.731 8.791 -0.030 1.00 77.31 88 LYS A C 1
ATOM 683 O O . LYS A 1 88 ? 15.719 9.440 1.013 1.00 77.31 88 LYS A O 1
ATOM 688 N N . TYR A 1 89 ? 14.731 7.988 -0.391 1.00 73.88 89 TYR A N 1
ATOM 689 C CA . TYR A 1 89 ? 13.476 7.852 0.351 1.00 73.88 89 TYR A CA 1
ATOM 690 C C . TYR A 1 89 ? 13.286 6.460 0.976 1.00 73.88 89 TYR A C 1
ATOM 692 O O . TYR A 1 89 ? 12.201 6.145 1.469 1.00 73.88 89 TYR A O 1
ATOM 700 N N . GLU A 1 90 ? 14.331 5.625 0.999 1.00 68.88 90 GLU A N 1
ATOM 701 C CA . GLU A 1 90 ? 14.288 4.237 1.490 1.00 68.88 90 GLU A CA 1
ATOM 702 C C . GLU A 1 90 ? 13.764 4.138 2.938 1.00 68.88 90 GLU A C 1
ATOM 704 O O . GLU A 1 90 ? 13.063 3.185 3.281 1.00 68.88 90 GLU A O 1
ATOM 709 N N . ASP A 1 91 ? 13.963 5.176 3.758 1.00 69.75 91 ASP A N 1
ATOM 710 C CA . ASP A 1 91 ? 13.526 5.225 5.160 1.00 69.75 91 ASP A CA 1
ATOM 711 C C . ASP A 1 91 ? 12.232 6.014 5.410 1.00 69.75 91 ASP A C 1
ATOM 713 O O . ASP A 1 91 ? 11.710 6.006 6.520 1.00 69.75 91 ASP A O 1
ATOM 717 N N . THR A 1 92 ? 11.638 6.628 4.386 1.00 73.31 92 THR A N 1
ATOM 718 C CA . THR A 1 92 ? 10.454 7.495 4.523 1.00 73.31 92 THR A CA 1
ATOM 719 C C . THR A 1 92 ? 9.155 6.690 4.758 1.00 73.31 92 THR A C 1
ATOM 721 O O . THR A 1 92 ? 8.642 6.092 3.808 1.00 73.31 92 THR A O 1
ATOM 724 N N . PRO A 1 93 ? 8.576 6.644 5.979 1.00 70.75 93 PRO A N 1
ATOM 725 C CA . PRO A 1 93 ? 7.406 5.804 6.299 1.00 70.75 93 PRO A CA 1
ATOM 726 C C . PRO A 1 93 ? 6.175 6.093 5.431 1.00 70.75 93 PRO A C 1
ATOM 728 O O . PRO A 1 93 ? 5.349 5.215 5.199 1.00 70.75 93 PRO A O 1
ATOM 731 N N . GLU A 1 94 ? 6.071 7.300 4.885 1.00 74.56 94 GLU A N 1
ATOM 732 C CA . GLU A 1 94 ? 5.005 7.735 3.983 1.00 74.56 94 GLU A CA 1
ATOM 733 C C . GLU A 1 94 ? 4.914 6.895 2.704 1.00 74.56 94 GLU A C 1
ATOM 735 O O . GLU A 1 94 ? 3.831 6.764 2.130 1.00 74.56 94 GLU A O 1
ATOM 740 N N . LEU A 1 95 ? 6.014 6.261 2.283 1.00 69.88 95 LEU A N 1
ATOM 741 C CA . LEU A 1 95 ? 6.036 5.403 1.099 1.00 69.88 95 LEU A CA 1
ATOM 742 C C . LEU A 1 95 ? 5.251 4.097 1.265 1.00 69.88 95 LEU A C 1
ATOM 744 O O . LEU A 1 95 ? 4.960 3.441 0.267 1.00 69.88 95 LEU A O 1
ATOM 748 N N . GLU A 1 96 ? 4.831 3.728 2.478 1.00 69.00 96 GLU A N 1
ATOM 749 C CA . GLU A 1 96 ? 3.871 2.630 2.676 1.00 69.00 96 GLU A CA 1
ATOM 750 C C . GLU A 1 96 ? 2.551 2.884 1.930 1.00 69.00 96 GLU A C 1
ATOM 752 O O . GLU A 1 96 ? 1.902 1.950 1.451 1.00 69.00 96 GLU A O 1
ATOM 757 N N . LEU A 1 97 ? 2.187 4.157 1.740 1.00 71.69 97 LEU A N 1
ATOM 758 C CA . LEU A 1 97 ? 1.000 4.554 0.986 1.00 71.69 97 LEU A CA 1
ATOM 759 C C . LEU A 1 97 ? 1.137 4.295 -0.523 1.00 71.69 97 LEU A C 1
ATOM 761 O O . LEU A 1 97 ? 0.123 4.294 -1.227 1.00 71.69 97 LEU A O 1
ATOM 765 N N . LEU A 1 98 ? 2.342 3.997 -1.032 1.00 73.25 98 LEU A N 1
ATOM 766 C CA . LEU A 1 98 ? 2.530 3.596 -2.430 1.00 73.25 98 LEU A CA 1
ATOM 767 C C . LEU A 1 98 ? 1.799 2.288 -2.764 1.00 73.25 98 LEU A C 1
ATOM 769 O O . LEU A 1 98 ? 1.310 2.130 -3.885 1.00 73.25 98 LEU A O 1
ATOM 773 N N . ALA A 1 99 ? 1.591 1.398 -1.788 1.00 72.50 99 ALA A N 1
ATOM 774 C CA . ALA A 1 99 ? 0.770 0.198 -1.971 1.00 72.50 99 ALA A CA 1
ATOM 775 C C . ALA A 1 99 ? -0.669 0.536 -2.413 1.00 72.50 99 ALA A C 1
ATOM 777 O O . ALA A 1 99 ? -1.277 -0.181 -3.214 1.00 72.50 99 ALA A O 1
ATOM 778 N N . CYS A 1 100 ? -1.209 1.675 -1.966 1.00 70.44 100 CYS A N 1
ATOM 779 C CA . CYS A 1 100 ? -2.533 2.152 -2.366 1.00 70.44 100 CYS A CA 1
ATOM 780 C C . CYS A 1 100 ? -2.581 2.628 -3.833 1.00 70.44 100 CYS A C 1
ATOM 782 O O . CYS A 1 100 ? -3.663 2.768 -4.416 1.00 70.44 100 CYS A O 1
ATOM 784 N N . PHE A 1 101 ? -1.436 2.861 -4.485 1.00 70.88 101 PHE A N 1
ATOM 785 C CA . PHE A 1 101 ? -1.395 3.067 -5.934 1.00 70.88 101 PHE A CA 1
ATOM 786 C C . PHE A 1 101 ? -1.617 1.747 -6.667 1.00 70.88 101 PHE A C 1
ATOM 788 O O . PHE A 1 101 ? -2.429 1.711 -7.599 1.00 70.88 101 PHE A O 1
ATOM 795 N N . LEU A 1 102 ? -0.994 0.667 -6.196 1.00 72.81 102 LEU A N 1
ATOM 796 C CA . LEU A 1 102 ? -1.064 -0.664 -6.801 1.00 72.81 102 LEU A CA 1
ATOM 797 C C . LEU A 1 102 ? -2.462 -1.277 -6.667 1.00 72.81 102 LEU A C 1
ATOM 799 O O . LEU A 1 102 ? -3.057 -1.680 -7.664 1.00 72.81 102 LEU A O 1
ATOM 803 N N . LEU A 1 103 ? -3.039 -1.249 -5.466 1.00 67.69 103 LEU A N 1
ATOM 804 C CA . LEU A 1 103 ? -4.326 -1.888 -5.174 1.00 67.69 103 LEU A CA 1
ATOM 805 C C . LEU A 1 103 ? -5.499 -0.917 -5.319 1.00 67.69 103 LEU A C 1
ATOM 807 O O . LEU A 1 103 ? -5.350 0.258 -4.985 1.00 67.69 103 LEU A O 1
ATOM 811 N N . PRO A 1 104 ? -6.682 -1.333 -5.809 1.00 59.03 104 PRO A N 1
ATOM 812 C CA . PRO A 1 104 ? -7.880 -0.495 -5.770 1.00 59.03 104 PRO A CA 1
ATOM 813 C C . PRO A 1 104 ? -8.108 0.020 -4.338 1.00 59.03 104 PRO A C 1
ATOM 815 O O . PRO A 1 104 ? -8.230 -0.762 -3.402 1.00 59.03 104 PRO A O 1
ATOM 818 N N . ALA A 1 105 ? -8.097 1.347 -4.159 1.00 54.75 105 ALA A N 1
ATOM 819 C CA . ALA A 1 105 ? -8.295 1.958 -2.854 1.00 54.75 105 ALA A CA 1
ATOM 820 C C . ALA A 1 105 ? -9.675 1.546 -2.310 1.00 54.75 105 ALA A C 1
ATOM 822 O O . ALA A 1 105 ? -10.663 1.641 -3.048 1.00 54.75 105 ALA A O 1
ATOM 823 N N . PRO A 1 106 ? -9.766 1.085 -1.052 1.00 48.59 106 PRO A N 1
ATOM 824 C CA . PRO A 1 106 ? -11.043 0.745 -0.451 1.00 48.59 106 PRO A CA 1
ATOM 825 C C . PRO A 1 106 ? -11.868 2.020 -0.219 1.00 48.59 106 PRO A C 1
ATOM 827 O O . PRO A 1 106 ? -11.698 2.730 0.770 1.00 48.59 106 PRO A O 1
ATOM 830 N N . GLY A 1 107 ? -12.790 2.297 -1.142 1.00 53.78 107 GLY A N 1
ATOM 831 C CA . GLY A 1 107 ? -13.840 3.307 -1.001 1.00 53.78 107 GLY A CA 1
ATOM 832 C C . GLY A 1 107 ? -13.388 4.777 -0.953 1.00 53.78 107 GLY A C 1
ATOM 833 O O . GLY A 1 107 ? -12.228 5.120 -1.148 1.00 53.78 107 GLY A O 1
ATOM 834 N N . ASN A 1 108 ? -14.367 5.643 -0.654 1.00 52.41 108 ASN A N 1
ATOM 835 C CA . ASN A 1 108 ? -14.367 7.119 -0.722 1.00 52.41 108 ASN A CA 1
ATOM 836 C C . ASN A 1 108 ? -13.331 7.870 0.155 1.00 52.41 108 ASN A C 1
ATOM 838 O O . ASN A 1 108 ? -13.517 9.064 0.407 1.00 52.41 108 ASN A O 1
ATOM 842 N N . LEU A 1 109 ? -12.291 7.221 0.686 1.00 55.12 109 LEU A N 1
ATOM 843 C CA . LEU A 1 109 ? -11.521 7.755 1.815 1.00 55.12 109 LEU A CA 1
ATOM 844 C C . LEU A 1 109 ? -10.821 9.090 1.533 1.00 55.12 109 LEU A C 1
ATOM 846 O O . LEU A 1 109 ? -10.676 9.880 2.460 1.00 55.12 109 LEU A O 1
ATOM 850 N N . LEU A 1 110 ? -10.529 9.423 0.276 1.00 55.75 110 LEU A N 1
ATOM 851 C CA . LEU A 1 110 ? -10.123 10.767 -0.134 1.00 55.75 110 LEU A CA 1
ATOM 852 C C . LEU A 1 110 ? -10.474 10.964 -1.620 1.00 55.75 110 LEU A C 1
ATOM 854 O O . LEU A 1 110 ? -9.638 10.726 -2.480 1.00 55.75 110 LEU A O 1
ATOM 858 N N . LYS A 1 111 ? -11.684 11.430 -1.962 1.00 61.72 111 LYS A N 1
ATOM 859 C CA . LYS A 1 111 ? -12.071 11.708 -3.372 1.00 61.72 111 LYS A CA 1
ATOM 860 C C . LYS A 1 111 ? -11.054 12.581 -4.132 1.00 61.72 111 LYS A C 1
ATOM 862 O O . LYS A 1 111 ? -10.894 12.444 -5.343 1.00 61.72 111 LYS A O 1
ATOM 867 N N . ALA A 1 112 ? -10.370 13.482 -3.421 1.00 58.72 112 ALA A N 1
ATOM 868 C CA . ALA A 1 112 ? -9.270 14.280 -3.962 1.00 58.72 112 ALA A CA 1
ATOM 869 C C . ALA A 1 112 ? -8.029 13.419 -4.271 1.00 58.72 112 ALA A C 1
ATOM 871 O O . ALA A 1 112 ? -7.551 13.448 -5.402 1.00 58.72 112 ALA A O 1
ATOM 872 N N . ALA A 1 113 ? -7.597 12.573 -3.331 1.00 63.03 113 ALA A N 1
ATOM 873 C CA . ALA A 1 113 ? -6.511 11.616 -3.552 1.00 63.03 113 ALA A CA 1
ATOM 874 C C . ALA A 1 113 ? -6.857 10.591 -4.642 1.00 63.03 113 ALA A C 1
ATOM 876 O O . ALA A 1 113 ? -6.001 10.213 -5.426 1.00 63.03 113 ALA A O 1
ATOM 877 N N . GLU A 1 114 ? -8.120 10.168 -4.762 1.00 67.94 114 GLU A N 1
ATOM 878 C CA . GLU A 1 114 ? -8.575 9.307 -5.858 1.00 67.94 114 GLU A CA 1
ATOM 879 C C . GLU A 1 114 ? -8.455 9.999 -7.217 1.00 67.94 114 GLU A C 1
ATOM 881 O O . GLU A 1 114 ? -8.104 9.355 -8.207 1.00 67.94 114 GLU A O 1
ATOM 886 N N . ARG A 1 115 ? -8.735 11.306 -7.288 1.00 70.19 115 ARG A N 1
ATOM 887 C CA . ARG A 1 115 ? -8.556 12.093 -8.511 1.00 70.19 115 ARG A CA 1
ATOM 888 C C . ARG A 1 115 ? -7.078 12.203 -8.877 1.00 70.19 115 ARG A C 1
ATOM 890 O O . ARG A 1 115 ? -6.733 11.930 -10.023 1.00 70.19 115 ARG A O 1
ATOM 897 N N . GLU A 1 116 ? -6.220 12.566 -7.933 1.00 67.44 116 GLU A N 1
ATOM 898 C CA . GLU A 1 116 ? -4.769 12.660 -8.151 1.00 67.44 116 GLU A CA 1
ATOM 899 C C . GLU A 1 116 ? -4.168 11.304 -8.512 1.00 67.44 116 GLU A C 1
ATOM 901 O O . GLU A 1 116 ? -3.435 11.187 -9.491 1.00 67.44 116 GLU A O 1
ATOM 906 N N . ARG A 1 117 ? -4.594 10.242 -7.827 1.00 70.31 117 ARG A N 1
ATOM 907 C CA . ARG A 1 117 ? -4.268 8.859 -8.169 1.00 70.31 117 ARG A CA 1
ATOM 908 C C . ARG A 1 117 ? -4.666 8.521 -9.599 1.00 70.31 117 ARG A C 1
ATOM 910 O O . ARG A 1 117 ? -3.885 7.889 -10.298 1.00 70.31 117 ARG A O 1
ATOM 917 N N . ARG A 1 118 ? -5.861 8.910 -10.057 1.00 72.25 118 ARG A N 1
ATOM 918 C CA . ARG A 1 118 ? -6.290 8.686 -11.451 1.00 72.25 118 ARG A CA 1
ATOM 919 C C . ARG A 1 118 ? -5.410 9.447 -12.439 1.00 72.25 118 ARG A C 1
ATOM 921 O O . ARG A 1 118 ? -5.050 8.877 -13.461 1.00 72.25 118 ARG A O 1
ATOM 928 N N . ILE A 1 119 ? -5.048 10.691 -12.127 1.00 70.62 119 ILE A N 1
ATOM 929 C CA . ILE A 1 119 ? -4.153 11.507 -12.961 1.00 70.62 119 ILE A CA 1
ATOM 9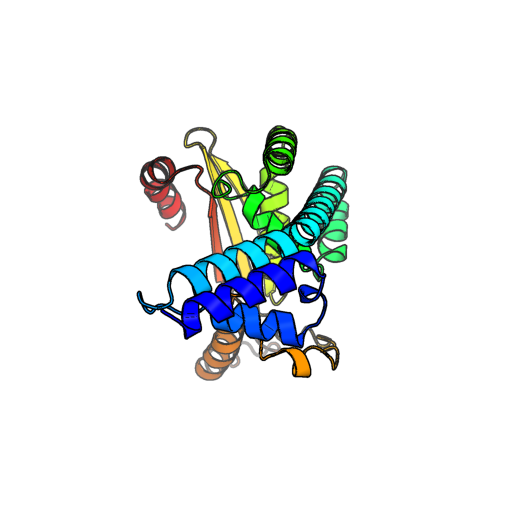30 C C . ILE A 1 119 ? -2.769 10.854 -13.053 1.00 70.62 119 ILE A C 1
ATOM 932 O O . ILE A 1 119 ? -2.240 10.699 -14.149 1.00 70.62 119 ILE A O 1
ATOM 936 N N . LEU A 1 120 ? -2.208 10.413 -11.928 1.00 68.19 120 LEU A N 1
ATOM 937 C CA . LEU A 1 120 ? -0.906 9.749 -11.888 1.00 68.19 120 LEU A CA 1
ATOM 938 C C . LEU A 1 120 ? -0.945 8.379 -12.568 1.00 68.19 120 LEU A C 1
ATOM 940 O O . LEU A 1 120 ? -0.063 8.081 -13.360 1.00 68.19 120 LEU A O 1
ATOM 944 N N . LYS A 1 121 ? -2.000 7.578 -12.364 1.00 68.31 121 LYS A N 1
ATOM 945 C CA . LYS A 1 121 ? -2.204 6.306 -13.083 1.00 68.31 121 LYS A CA 1
ATOM 946 C C . LYS A 1 121 ? -2.356 6.477 -14.593 1.00 68.31 121 LYS A C 1
ATOM 948 O O . LYS A 1 121 ? -2.099 5.527 -15.326 1.00 68.31 121 LYS A O 1
ATOM 953 N N . ALA A 1 122 ? -2.799 7.647 -15.052 1.00 69.38 122 ALA A N 1
ATOM 954 C CA . ALA A 1 122 ? -2.867 7.964 -16.472 1.00 69.38 122 ALA A CA 1
ATOM 955 C C . ALA A 1 122 ? -1.488 8.299 -17.068 1.00 69.38 122 ALA A C 1
ATOM 957 O O . ALA A 1 122 ? -1.348 8.288 -18.290 1.00 69.38 122 ALA A O 1
ATOM 958 N N . ARG A 1 123 ? -0.466 8.579 -16.243 1.00 75.69 123 ARG A N 1
ATOM 959 C CA . ARG A 1 123 ? 0.899 8.798 -16.731 1.00 75.69 123 ARG A CA 1
ATOM 960 C C . ARG A 1 123 ? 1.550 7.460 -17.114 1.00 75.69 123 ARG A C 1
ATOM 962 O O . ARG A 1 123 ? 1.474 6.504 -16.335 1.00 75.69 123 ARG A O 1
ATOM 969 N N . PRO A 1 124 ? 2.223 7.380 -18.275 1.00 68.94 124 PRO A N 1
ATOM 970 C CA . PRO A 1 124 ? 2.982 6.193 -18.657 1.00 68.94 124 PRO A CA 1
ATOM 971 C C . PRO A 1 124 ? 4.025 5.831 -17.590 1.00 68.94 124 PRO A C 1
ATOM 973 O O . PRO A 1 124 ? 4.727 6.704 -17.089 1.00 68.94 124 PRO A O 1
ATOM 976 N N . GLY A 1 125 ? 4.115 4.553 -17.218 1.00 79.25 125 GLY A N 1
ATOM 977 C CA . GLY A 1 125 ? 5.143 4.047 -16.297 1.00 79.25 125 GLY A CA 1
ATOM 978 C C . GLY A 1 125 ? 4.934 4.334 -14.803 1.00 79.25 125 GLY A C 1
ATOM 979 O O . GLY A 1 125 ? 5.575 3.681 -13.988 1.00 79.25 125 GLY A O 1
ATOM 980 N N . ALA A 1 126 ? 4.001 5.211 -14.410 1.00 82.69 126 ALA A N 1
ATOM 981 C CA . ALA A 1 126 ? 3.770 5.559 -12.998 1.00 82.69 126 ALA A CA 1
ATOM 982 C C . ALA A 1 126 ? 3.433 4.354 -12.112 1.00 82.69 126 ALA A C 1
ATOM 984 O O . ALA A 1 126 ? 3.914 4.248 -10.989 1.00 82.69 126 ALA A O 1
ATOM 985 N N . LEU A 1 127 ? 2.628 3.427 -12.632 1.00 81.00 127 LEU A N 1
ATOM 986 C CA . LEU A 1 127 ? 2.292 2.188 -11.931 1.00 81.00 127 LEU A CA 1
ATOM 987 C C . LEU A 1 127 ? 3.494 1.254 -11.770 1.00 81.00 127 LEU A C 1
ATOM 989 O O . LEU A 1 127 ? 3.618 0.620 -10.727 1.00 81.00 127 LEU A O 1
ATOM 993 N N . LEU A 1 128 ? 4.355 1.182 -12.787 1.00 85.69 128 LEU A N 1
ATOM 994 C CA . LEU A 1 128 ? 5.538 0.326 -12.768 1.00 85.69 128 LEU A CA 1
ATOM 995 C C . LEU A 1 128 ? 6.535 0.850 -11.733 1.00 85.69 128 LEU A C 1
ATOM 997 O O . LEU A 1 128 ? 6.924 0.124 -10.828 1.00 85.69 128 LEU A O 1
ATOM 1001 N N . ILE A 1 129 ? 6.820 2.152 -11.785 1.00 86.38 129 ILE A N 1
ATOM 1002 C CA . ILE A 1 129 ? 7.727 2.823 -10.850 1.00 86.38 129 ILE A CA 1
ATOM 1003 C C . ILE A 1 129 ? 7.197 2.762 -9.415 1.00 86.38 129 ILE A C 1
ATOM 1005 O O . ILE A 1 129 ? 7.960 2.506 -8.490 1.00 86.38 129 ILE A O 1
ATOM 1009 N N . ALA A 1 130 ? 5.889 2.940 -9.200 1.00 85.06 130 ALA A N 1
ATOM 1010 C CA . ALA A 1 130 ? 5.313 2.790 -7.865 1.00 85.06 130 ALA A CA 1
ATOM 1011 C C . ALA A 1 130 ? 5.523 1.372 -7.302 1.00 85.06 130 ALA A C 1
ATOM 1013 O O . ALA A 1 130 ? 5.768 1.227 -6.105 1.00 85.06 130 ALA A O 1
ATOM 1014 N N . ALA A 1 131 ? 5.448 0.338 -8.148 1.00 86.88 131 ALA A N 1
ATOM 1015 C CA . ALA A 1 131 ? 5.730 -1.035 -7.738 1.00 86.88 131 ALA A CA 1
ATOM 1016 C C . ALA A 1 131 ? 7.223 -1.251 -7.465 1.00 86.88 131 ALA A C 1
ATOM 1018 O O . ALA A 1 131 ? 7.553 -1.871 -6.459 1.00 86.88 131 ALA A O 1
ATOM 1019 N N . GLU A 1 132 ? 8.109 -0.699 -8.300 1.00 86.94 132 GLU A N 1
ATOM 1020 C CA . GLU A 1 132 ? 9.560 -0.744 -8.081 1.00 86.94 132 GLU A CA 1
ATOM 1021 C C . GLU A 1 132 ? 9.931 -0.135 -6.727 1.00 86.94 132 GLU A C 1
ATOM 1023 O O . GLU A 1 132 ? 10.539 -0.804 -5.896 1.00 86.94 132 GLU A O 1
ATOM 1028 N N . VAL A 1 133 ? 9.479 1.096 -6.459 1.00 84.06 133 VAL A N 1
ATOM 1029 C CA . VAL A 1 133 ? 9.741 1.800 -5.193 1.00 84.06 133 VAL A CA 1
ATOM 1030 C C . VAL A 1 133 ? 9.201 0.997 -4.006 1.00 84.06 133 VAL A C 1
ATOM 1032 O O . VAL A 1 133 ? 9.876 0.856 -2.985 1.00 84.06 133 VAL A O 1
ATOM 1035 N N . TYR A 1 134 ? 7.987 0.453 -4.136 1.00 85.06 134 TYR A N 1
ATOM 1036 C CA . TYR A 1 134 ? 7.365 -0.351 -3.089 1.00 85.06 134 TYR A CA 1
ATOM 1037 C C . TYR A 1 134 ? 8.172 -1.619 -2.776 1.00 85.06 134 TYR A C 1
ATOM 1039 O O . TYR A 1 134 ? 8.425 -1.905 -1.605 1.00 85.06 134 TYR A O 1
ATOM 1047 N N . ILE A 1 135 ? 8.608 -2.355 -3.803 1.00 86.12 135 ILE A N 1
ATOM 1048 C CA . ILE A 1 135 ? 9.394 -3.586 -3.648 1.00 86.12 135 ILE A CA 1
ATOM 1049 C C . ILE A 1 135 ? 10.769 -3.271 -3.059 1.00 86.12 135 ILE A C 1
ATOM 1051 O O . ILE A 1 135 ? 11.144 -3.884 -2.060 1.00 86.12 135 ILE A O 1
ATOM 1055 N N . SER A 1 136 ? 11.486 -2.279 -3.599 1.00 81.94 136 SER A N 1
ATOM 1056 C CA . SER A 1 136 ? 12.793 -1.860 -3.078 1.00 81.94 136 SER A CA 1
ATOM 1057 C C . SER A 1 136 ? 12.731 -1.483 -1.599 1.00 81.94 136 SER A C 1
ATOM 1059 O O . SER A 1 136 ? 13.594 -1.882 -0.824 1.00 81.94 136 SER A O 1
ATOM 1061 N N . ARG A 1 137 ? 11.668 -0.789 -1.176 1.00 80.50 137 ARG A N 1
ATOM 1062 C CA . ARG A 1 137 ? 11.443 -0.465 0.236 1.00 80.50 137 ARG A CA 1
ATOM 1063 C C . ARG A 1 137 ? 11.142 -1.705 1.078 1.00 80.50 137 ARG A C 1
ATOM 1065 O O . ARG A 1 137 ? 11.729 -1.882 2.144 1.00 80.50 137 ARG A O 1
ATOM 1072 N N . ALA A 1 138 ? 10.211 -2.550 0.632 1.00 79.50 138 ALA A N 1
ATOM 1073 C CA . ALA A 1 138 ? 9.792 -3.740 1.374 1.00 79.50 138 ALA A CA 1
ATOM 1074 C C . ALA A 1 138 ? 10.950 -4.731 1.593 1.00 79.50 138 ALA A C 1
ATOM 1076 O O . ALA A 1 138 ? 10.985 -5.421 2.615 1.00 79.50 138 ALA A O 1
ATOM 1077 N N . TYR A 1 139 ? 11.903 -4.749 0.657 1.00 80.06 139 TYR A N 1
ATOM 1078 C CA . TYR A 1 139 ? 13.084 -5.605 0.650 1.00 80.06 139 TYR A CA 1
ATOM 1079 C C . TYR A 1 139 ? 14.390 -4.841 0.941 1.00 80.06 139 TYR A C 1
ATOM 1081 O O . TYR A 1 139 ? 15.460 -5.310 0.581 1.00 80.06 139 TYR A O 1
ATOM 1089 N N . ARG A 1 140 ? 14.348 -3.712 1.664 1.00 77.75 140 ARG A N 1
ATOM 1090 C CA . ARG A 1 140 ? 15.543 -2.899 1.999 1.00 77.75 140 ARG A CA 1
ATOM 1091 C C . ARG A 1 140 ? 16.669 -3.632 2.746 1.00 77.75 140 ARG A C 1
ATOM 1093 O O . ARG A 1 140 ? 17.814 -3.189 2.762 1.00 77.75 140 ARG A O 1
ATOM 1100 N N . ALA A 1 141 ? 16.345 -4.736 3.420 1.00 73.94 141 ALA A N 1
ATOM 1101 C CA . ALA A 1 141 ? 17.322 -5.587 4.106 1.00 73.94 141 ALA A CA 1
ATOM 1102 C C . ALA A 1 141 ? 18.001 -6.610 3.169 1.00 73.94 141 ALA A C 1
ATOM 1104 O O . ALA A 1 141 ? 18.868 -7.369 3.601 1.00 73.94 141 ALA A O 1
ATOM 1105 N N . TYR A 1 142 ? 17.594 -6.647 1.902 1.00 80.44 142 TYR A N 1
ATOM 1106 C CA . TYR A 1 142 ? 18.007 -7.628 0.912 1.00 80.44 142 TYR A CA 1
ATOM 1107 C C . TYR A 1 142 ? 18.704 -6.944 -0.258 1.00 80.44 142 TYR A C 1
ATOM 1109 O O . TYR A 1 142 ? 18.462 -5.778 -0.570 1.00 80.44 142 TYR A O 1
ATOM 1117 N N . GL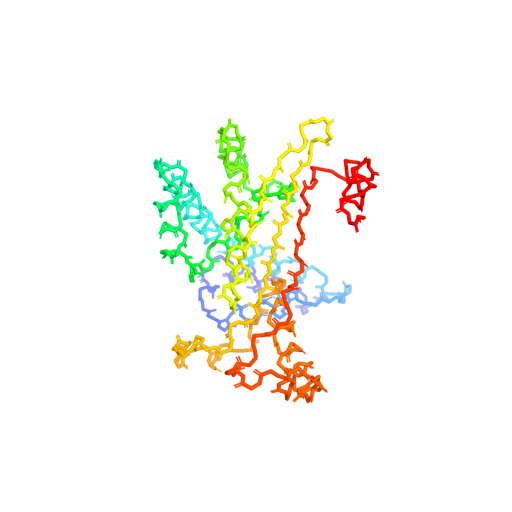U A 1 143 ? 19.553 -7.701 -0.935 1.00 83.50 143 GLU A N 1
ATOM 1118 C CA . GLU A 1 143 ? 19.960 -7.384 -2.295 1.00 83.50 143 GLU A CA 1
ATOM 1119 C C . GLU A 1 143 ? 18.856 -7.833 -3.240 1.00 83.50 143 GLU A C 1
ATOM 1121 O O . GLU A 1 143 ? 18.340 -8.938 -3.078 1.00 83.50 143 GLU A O 1
ATOM 1126 N N . ILE A 1 144 ? 18.468 -6.971 -4.179 1.00 86.00 144 ILE A N 1
ATOM 1127 C CA . ILE A 1 144 ? 17.426 -7.255 -5.166 1.00 86.00 144 ILE A CA 1
ATOM 1128 C C . ILE A 1 144 ? 18.072 -7.264 -6.544 1.00 86.00 144 ILE A C 1
ATOM 1130 O O . ILE A 1 144 ? 18.601 -6.247 -6.986 1.00 86.00 144 ILE A O 1
ATOM 1134 N N . ASP A 1 145 ? 17.931 -8.385 -7.237 1.00 86.19 145 ASP A N 1
ATOM 1135 C CA . ASP A 1 145 ? 18.407 -8.600 -8.595 1.00 86.19 145 ASP A CA 1
ATOM 1136 C C . ASP A 1 145 ? 17.245 -8.821 -9.559 1.00 86.19 145 ASP A C 1
ATOM 1138 O O . ASP A 1 145 ? 16.191 -9.346 -9.197 1.00 86.19 145 ASP A O 1
ATOM 1142 N N . ASN A 1 146 ? 17.455 -8.465 -10.828 1.00 86.94 146 ASN A N 1
ATOM 1143 C CA . ASN A 1 146 ? 16.530 -8.759 -11.928 1.00 86.94 146 ASN A CA 1
ATOM 1144 C C . ASN A 1 146 ? 15.074 -8.332 -11.664 1.00 86.94 146 ASN A C 1
ATOM 1146 O O . ASN A 1 146 ? 14.144 -9.017 -12.092 1.00 86.94 146 ASN A O 1
ATOM 1150 N N . LEU A 1 147 ? 14.866 -7.210 -10.962 1.00 89.75 147 LEU A N 1
ATOM 1151 C CA . LEU A 1 147 ? 13.530 -6.661 -10.756 1.00 89.75 147 LEU A CA 1
ATOM 1152 C C . LEU A 1 147 ? 12.926 -6.260 -12.103 1.00 89.75 147 LEU A C 1
ATOM 1154 O O . LEU A 1 147 ? 13.366 -5.309 -12.748 1.00 89.75 147 LEU A O 1
ATOM 1158 N N . LEU A 1 148 ? 11.894 -6.993 -12.498 1.00 89.94 148 LEU A N 1
ATOM 1159 C CA . LEU A 1 148 ? 11.119 -6.763 -13.701 1.00 89.94 148 LEU A CA 1
ATOM 1160 C C . LEU A 1 148 ? 9.682 -6.468 -13.296 1.00 89.94 148 LEU A C 1
ATOM 1162 O O . LEU A 1 148 ? 9.027 -7.304 -12.674 1.00 89.94 148 LEU A O 1
ATOM 1166 N N . VAL A 1 149 ? 9.188 -5.289 -13.669 1.00 89.00 149 VAL A N 1
ATOM 1167 C CA . VAL A 1 149 ? 7.796 -4.890 -13.460 1.00 89.00 149 VAL A CA 1
ATOM 1168 C C . VAL A 1 149 ? 7.123 -4.701 -14.809 1.00 89.00 149 VAL A C 1
ATOM 1170 O O . VAL A 1 149 ? 7.570 -3.918 -15.644 1.00 89.00 149 VAL A O 1
ATOM 1173 N N . GLU A 1 150 ? 6.014 -5.399 -15.011 1.00 87.94 150 GLU A N 1
ATOM 1174 C CA . GLU A 1 150 ? 5.276 -5.419 -16.265 1.00 87.94 150 GLU A CA 1
ATOM 1175 C C . GLU A 1 150 ? 3.781 -5.248 -16.025 1.00 87.94 150 GLU A C 1
ATOM 1177 O O . GLU A 1 150 ? 3.230 -5.587 -14.974 1.00 87.94 150 GLU A O 1
ATOM 1182 N N . ARG A 1 151 ? 3.095 -4.736 -17.043 1.00 85.62 151 ARG A N 1
ATOM 1183 C CA . ARG A 1 151 ? 1.641 -4.655 -17.064 1.00 85.62 151 ARG A CA 1
ATOM 1184 C C . ARG A 1 151 ? 1.116 -5.572 -18.155 1.00 85.62 151 ARG A C 1
ATOM 1186 O O . ARG A 1 151 ? 1.403 -5.348 -19.326 1.00 85.62 151 ARG A O 1
ATOM 1193 N N . ASP A 1 152 ? 0.315 -6.559 -17.774 1.00 81.12 152 ASP A N 1
ATOM 1194 C CA . ASP A 1 152 ? -0.470 -7.327 -18.735 1.00 81.12 152 ASP A CA 1
ATOM 1195 C C . ASP A 1 152 ? -1.694 -6.481 -19.110 1.00 81.12 152 ASP A C 1
ATOM 1197 O O . ASP A 1 152 ? -2.665 -6.370 -18.355 1.00 81.12 152 ASP A O 1
ATOM 1201 N N . GLU A 1 153 ? -1.627 -5.814 -20.265 1.00 76.38 153 GLU A N 1
ATOM 1202 C CA . GLU A 1 153 ? -2.728 -4.984 -20.762 1.00 76.38 153 GLU A CA 1
ATOM 1203 C C . GLU A 1 153 ? -3.970 -5.807 -21.119 1.00 76.38 153 GLU A C 1
ATOM 1205 O O . GLU A 1 153 ? -5.087 -5.319 -20.950 1.00 76.38 153 GLU A O 1
ATOM 1210 N N . ALA A 1 154 ? -3.795 -7.055 -21.566 1.00 73.00 154 ALA A N 1
ATOM 1211 C CA . ALA A 1 154 ? -4.892 -7.909 -22.008 1.00 73.00 154 ALA A CA 1
ATOM 1212 C C . ALA A 1 154 ? -5.768 -8.371 -20.838 1.00 73.00 154 ALA A C 1
ATOM 1214 O O . ALA A 1 154 ? -6.978 -8.533 -20.995 1.00 73.00 154 ALA A O 1
ATOM 1215 N N . LYS A 1 155 ? -5.162 -8.581 -19.667 1.00 69.75 155 LYS A N 1
ATOM 1216 C CA . LYS A 1 155 ? -5.848 -9.025 -18.444 1.00 69.75 155 LYS A CA 1
ATOM 1217 C C . LYS A 1 155 ? -5.967 -7.942 -17.374 1.00 69.75 155 LYS A C 1
ATOM 1219 O O . LYS A 1 155 ? -6.629 -8.142 -16.359 1.00 69.75 155 LYS A O 1
ATOM 1224 N N . GLY A 1 156 ? -5.377 -6.773 -17.611 1.00 74.69 156 GLY A N 1
ATOM 1225 C CA . GLY A 1 156 ? -5.547 -5.595 -16.769 1.00 74.69 156 GLY A CA 1
ATOM 1226 C C . GLY A 1 156 ? -4.901 -5.713 -15.388 1.00 74.69 156 GLY A C 1
ATOM 1227 O O . GLY A 1 156 ? -5.392 -5.087 -14.445 1.00 74.69 156 GLY A O 1
ATOM 1228 N N . PHE A 1 157 ? -3.814 -6.480 -15.259 1.00 82.19 157 PHE A N 1
ATOM 1229 C CA . PHE A 1 157 ? -3.068 -6.627 -14.006 1.00 82.19 157 PHE A CA 1
ATOM 1230 C C . PHE A 1 157 ? -1.606 -6.197 -14.153 1.00 82.19 157 PHE A C 1
ATOM 1232 O O . PHE A 1 157 ? -1.052 -6.137 -15.252 1.00 82.19 157 PHE A O 1
ATOM 1239 N N . LEU A 1 158 ? -0.995 -5.846 -13.025 1.00 87.19 158 LEU A N 1
ATOM 1240 C CA . LEU A 1 158 ? 0.436 -5.576 -12.921 1.00 87.19 158 LEU A CA 1
ATOM 1241 C C . LEU A 1 158 ? 1.110 -6.785 -12.282 1.00 87.19 158 LEU A C 1
ATOM 1243 O O . LEU A 1 158 ? 0.603 -7.311 -11.290 1.00 87.19 158 LEU A O 1
ATOM 1247 N N . ARG A 1 159 ? 2.250 -7.194 -12.831 1.00 89.06 159 ARG A N 1
ATOM 1248 C CA . ARG A 1 159 ? 3.127 -8.203 -12.244 1.00 89.06 159 ARG A CA 1
ATOM 1249 C C . ARG A 1 159 ? 4.507 -7.622 -12.006 1.00 89.06 159 ARG A C 1
ATOM 1251 O O . ARG A 1 159 ? 4.987 -6.814 -12.794 1.00 89.06 159 ARG A O 1
ATOM 1258 N N . ALA A 1 160 ? 5.140 -8.053 -10.934 1.00 90.31 160 ALA A N 1
ATOM 1259 C CA . ALA A 1 160 ? 6.542 -7.815 -10.683 1.00 90.31 160 ALA A CA 1
ATOM 1260 C C . ALA A 1 160 ? 7.196 -9.117 -10.240 1.00 90.31 160 ALA A C 1
ATOM 1262 O O . ALA A 1 160 ? 6.597 -9.877 -9.479 1.00 90.31 160 ALA A O 1
ATOM 1263 N N . GLN A 1 161 ? 8.416 -9.347 -10.701 1.00 91.81 161 GLN A N 1
ATOM 1264 C CA . GLN A 1 161 ? 9.237 -10.486 -10.319 1.00 91.81 161 GLN A CA 1
ATOM 1265 C C . GLN A 1 161 ? 10.666 -10.020 -10.070 1.00 91.81 161 GLN A C 1
ATOM 1267 O O . GLN A 1 161 ? 11.144 -9.112 -10.747 1.00 91.81 161 GLN A O 1
ATOM 1272 N N . TRP A 1 162 ? 11.325 -10.601 -9.078 1.00 93.25 162 TRP A N 1
ATOM 1273 C CA . TRP A 1 162 ? 12.699 -10.265 -8.727 1.00 93.25 162 TRP A CA 1
ATOM 1274 C C . TRP A 1 162 ? 13.377 -11.449 -8.054 1.00 93.25 162 TRP A C 1
ATOM 1276 O O . TRP A 1 162 ? 12.723 -12.342 -7.517 1.00 93.25 162 TRP A O 1
ATOM 1286 N N . MET A 1 163 ? 14.701 -11.435 -8.068 1.00 88.69 163 MET A N 1
ATOM 1287 C CA . MET A 1 163 ? 15.516 -12.295 -7.228 1.00 88.69 163 MET A CA 1
ATOM 1288 C C . MET A 1 163 ? 15.993 -11.493 -6.022 1.00 88.69 163 MET A C 1
ATOM 1290 O O . MET A 1 163 ? 16.183 -10.283 -6.121 1.00 88.69 163 MET A O 1
ATOM 1294 N N . PHE A 1 164 ? 16.162 -12.132 -4.871 1.00 87.62 164 PHE A N 1
ATOM 1295 C CA . PHE A 1 164 ? 16.705 -11.462 -3.701 1.00 87.62 164 PHE A CA 1
ATOM 1296 C C . PHE A 1 164 ? 17.525 -12.385 -2.809 1.00 87.62 164 PHE A C 1
ATOM 1298 O O . PHE A 1 164 ? 17.268 -13.589 -2.728 1.00 87.62 164 PHE A O 1
ATOM 1305 N N . GLN A 1 165 ? 18.486 -11.802 -2.100 1.00 81.50 165 GLN A N 1
ATOM 1306 C CA . GLN A 1 165 ? 19.293 -12.486 -1.093 1.00 81.50 165 GLN A CA 1
ATOM 1307 C C . GLN A 1 165 ? 19.475 -11.617 0.148 1.00 81.50 165 GLN A C 1
ATOM 1309 O O . GLN A 1 165 ? 19.495 -10.388 0.073 1.00 81.50 165 GLN A O 1
ATOM 1314 N N . PHE A 1 166 ? 19.553 -12.252 1.317 1.00 74.25 166 PHE A N 1
ATOM 1315 C CA . PHE A 1 166 ? 19.715 -11.533 2.576 1.00 74.25 166 PHE A CA 1
ATOM 1316 C C . PHE A 1 166 ? 21.141 -10.987 2.701 1.00 74.25 166 PHE A C 1
ATOM 1318 O O . PHE A 1 166 ? 22.114 -11.736 2.610 1.00 74.25 166 PHE A O 1
ATOM 1325 N N . MET A 1 167 ? 21.277 -9.680 2.940 1.00 67.25 167 MET A N 1
ATOM 1326 C CA . MET A 1 167 ? 22.589 -9.065 3.123 1.00 67.25 167 MET A CA 1
ATOM 1327 C C . MET A 1 167 ? 23.053 -9.205 4.579 1.00 67.25 167 MET A C 1
ATOM 1329 O O . MET A 1 167 ? 22.769 -8.351 5.418 1.00 67.25 167 MET A O 1
ATOM 1333 N N . ARG A 1 168 ? 23.860 -10.231 4.876 1.00 57.69 168 ARG A N 1
ATOM 1334 C CA . ARG A 1 168 ? 24.465 -10.429 6.214 1.00 57.69 168 ARG A CA 1
ATOM 1335 C C . ARG A 1 168 ? 25.400 -9.294 6.664 1.00 57.69 168 ARG A C 1
ATOM 1337 O O . ARG A 1 168 ? 25.701 -9.173 7.849 1.00 57.69 168 ARG A O 1
ATOM 1344 N N . HIS A 1 169 ? 25.877 -8.460 5.735 1.00 51.59 169 HIS A N 1
ATOM 1345 C CA . HIS A 1 169 ? 26.910 -7.449 5.985 1.00 51.59 169 HIS A CA 1
ATOM 1346 C C . HIS A 1 169 ? 26.531 -6.012 5.594 1.00 51.59 169 HIS A C 1
ATOM 1348 O O . HIS A 1 169 ? 27.420 -5.200 5.336 1.00 51.59 169 HIS A O 1
ATOM 1354 N N . ARG A 1 170 ? 25.254 -5.612 5.700 1.00 45.44 170 ARG A N 1
ATOM 1355 C CA . ARG A 1 170 ? 24.968 -4.205 6.052 1.00 45.44 170 ARG A CA 1
ATOM 1356 C C . ARG A 1 170 ? 25.285 -4.000 7.542 1.00 45.44 170 ARG A C 1
ATOM 1358 O O . ARG A 1 170 ? 24.410 -3.784 8.376 1.00 45.44 170 ARG A O 1
ATOM 1365 N N . ALA A 1 171 ? 26.573 -4.073 7.891 1.00 41.62 171 ALA A N 1
ATOM 1366 C CA . ALA A 1 171 ? 27.074 -3.335 9.044 1.00 41.62 171 ALA A CA 1
ATOM 1367 C C . ALA A 1 171 ? 26.606 -1.881 8.857 1.00 41.62 171 ALA A C 1
ATOM 1369 O O . ALA A 1 171 ? 26.768 -1.351 7.763 1.00 41.62 171 ALA A O 1
ATOM 1370 N N . TYR A 1 172 ? 26.003 -1.276 9.883 1.00 41.25 172 TYR A N 1
ATOM 1371 C CA . TYR A 1 172 ? 25.300 0.021 9.855 1.00 41.25 172 TYR A CA 1
ATOM 1372 C C . TYR A 1 172 ? 23.797 0.011 9.517 1.00 41.25 172 TYR A C 1
ATOM 1374 O O . TYR A 1 172 ? 23.293 0.980 8.958 1.00 41.25 172 TYR A O 1
ATOM 1382 N N . PHE A 1 173 ? 23.011 -0.938 10.035 1.00 43.75 173 PHE A N 1
ATOM 1383 C CA . PHE A 1 173 ? 21.779 -0.465 10.683 1.00 43.75 173 PHE A CA 1
ATOM 1384 C C . PHE A 1 173 ? 22.211 0.277 11.952 1.00 43.75 173 PHE A C 1
ATOM 1386 O O . PHE A 1 173 ? 22.394 -0.315 13.015 1.00 43.75 173 PHE A O 1
ATOM 1393 N N . GLN A 1 174 ? 22.458 1.586 11.822 1.00 39.69 174 GLN A N 1
ATOM 1394 C CA . GLN A 1 174 ? 22.377 2.492 12.960 1.00 39.69 174 GLN A CA 1
ATOM 1395 C C . GLN A 1 174 ? 20.939 2.402 13.464 1.00 39.69 174 GLN A C 1
ATOM 1397 O O . GLN A 1 174 ? 20.071 3.152 13.028 1.00 39.69 174 GLN A O 1
ATOM 1402 N N . GLN A 1 175 ? 20.679 1.446 14.355 1.00 37.91 175 GLN A N 1
ATOM 1403 C CA . GLN A 1 175 ? 19.499 1.489 15.196 1.00 37.91 175 GLN A CA 1
ATOM 1404 C C . GLN A 1 175 ? 19.557 2.835 15.911 1.00 37.91 175 GLN A C 1
ATOM 1406 O O . GLN A 1 175 ? 20.390 3.056 16.794 1.00 37.91 175 GLN A O 1
ATOM 1411 N N . SER A 1 176 ? 18.711 3.768 15.480 1.00 35.53 176 SER A N 1
ATOM 1412 C CA . SER A 1 176 ? 18.433 4.948 16.276 1.00 35.53 176 SER A CA 1
ATOM 1413 C C . SER A 1 176 ? 17.991 4.436 17.650 1.00 35.53 176 SER A C 1
ATOM 1415 O O . SER A 1 176 ? 17.086 3.599 17.709 1.00 35.53 176 SER A O 1
ATOM 1417 N N . PRO A 1 177 ? 18.575 4.909 18.765 1.00 38.34 177 PRO A N 1
ATOM 1418 C CA . PRO A 1 177 ? 18.189 4.481 20.113 1.00 38.34 177 PRO A CA 1
ATOM 1419 C C . PRO A 1 177 ? 16.686 4.646 20.424 1.00 38.34 177 PRO A C 1
ATOM 1421 O O . PRO A 1 177 ? 16.202 4.137 21.431 1.00 38.34 177 PRO A O 1
ATOM 1424 N N . LEU A 1 178 ? 15.939 5.347 19.563 1.00 37.94 178 LEU A N 1
ATOM 1425 C CA . LEU A 1 178 ? 14.491 5.534 19.633 1.00 37.94 178 LEU A CA 1
ATOM 1426 C C . LEU A 1 178 ? 13.663 4.332 19.136 1.00 37.94 178 LEU A C 1
ATOM 1428 O O . LEU A 1 178 ? 12.537 4.165 19.603 1.00 37.94 178 LEU A O 1
ATOM 1432 N N . GLU A 1 179 ? 14.181 3.466 18.257 1.00 40.25 179 GLU A N 1
ATOM 1433 C CA . GLU A 1 179 ? 13.416 2.308 17.747 1.00 40.25 179 GLU A CA 1
ATOM 1434 C C . GLU A 1 179 ? 13.243 1.201 18.799 1.00 40.25 179 GLU A C 1
ATOM 1436 O O . GLU A 1 179 ? 12.224 0.510 18.815 1.00 40.25 179 GLU A O 1
ATOM 1441 N N . VAL A 1 180 ? 14.169 1.095 19.758 1.00 41.41 180 VAL A N 1
ATOM 1442 C CA . VAL A 1 180 ? 14.069 0.151 20.887 1.00 41.41 180 VAL A CA 1
ATOM 1443 C C . VAL A 1 180 ? 12.958 0.556 21.869 1.00 41.41 180 VAL A C 1
ATOM 1445 O O . VAL A 1 180 ? 12.375 -0.298 22.533 1.00 41.41 180 VAL A O 1
ATOM 1448 N N . VAL A 1 181 ? 12.605 1.846 21.935 1.00 36.22 181 VAL A N 1
ATOM 1449 C CA . VAL A 1 181 ? 11.569 2.360 22.851 1.00 36.22 181 VAL A CA 1
ATOM 1450 C C . VAL A 1 181 ? 10.163 2.286 22.235 1.00 36.22 181 VAL A C 1
ATOM 1452 O O . VAL A 1 181 ? 9.182 2.153 22.962 1.00 36.22 181 VAL A O 1
ATOM 1455 N N . LEU A 1 182 ? 10.047 2.298 20.902 1.00 33.34 182 LEU A N 1
ATOM 1456 C CA . LEU A 1 182 ? 8.766 2.254 20.178 1.00 33.34 182 LEU A CA 1
ATOM 1457 C C . LEU A 1 182 ? 8.363 0.854 19.678 1.00 33.34 182 LEU A C 1
ATOM 1459 O O . LEU A 1 182 ? 7.295 0.699 19.084 1.00 33.34 182 LEU A O 1
ATOM 1463 N N . GLY A 1 183 ? 9.148 -0.184 19.985 1.00 31.20 183 GLY A N 1
ATOM 1464 C CA . GLY A 1 183 ? 8.898 -1.579 19.587 1.00 31.20 183 GLY A CA 1
ATOM 1465 C C . GLY A 1 183 ? 7.576 -2.209 20.068 1.00 31.20 183 GLY A C 1
ATOM 1466 O O . GLY A 1 183 ? 7.304 -3.358 19.733 1.00 31.20 183 GLY A O 1
ATOM 1467 N N . ALA A 1 184 ? 6.740 -1.484 20.818 1.00 31.84 184 ALA A N 1
ATOM 1468 C CA . ALA A 1 184 ? 5.452 -1.958 21.327 1.00 31.84 184 ALA A CA 1
ATOM 1469 C C . ALA A 1 184 ? 4.227 -1.531 20.492 1.00 31.84 184 ALA A C 1
ATOM 1471 O O . ALA A 1 184 ? 3.123 -1.998 20.765 1.00 31.84 184 ALA A O 1
ATOM 1472 N N . ILE A 1 185 ? 4.381 -0.678 19.472 1.00 35.09 185 ILE A N 1
ATOM 1473 C CA . ILE A 1 185 ? 3.267 -0.273 18.599 1.00 35.09 185 ILE A CA 1
ATOM 1474 C C . ILE A 1 185 ? 3.696 -0.470 17.146 1.00 35.09 185 ILE A C 1
ATOM 1476 O O . ILE A 1 185 ? 4.060 0.473 16.450 1.00 35.09 185 ILE A O 1
ATOM 1480 N N . ARG A 1 186 ? 3.682 -1.726 16.685 1.00 34.38 186 ARG A N 1
ATOM 1481 C CA . ARG A 1 186 ? 3.819 -2.038 15.258 1.00 34.38 186 ARG A CA 1
ATOM 1482 C C . ARG A 1 186 ? 2.454 -1.822 14.590 1.00 34.38 186 ARG A C 1
ATOM 1484 O O . ARG A 1 186 ? 1.526 -2.572 14.904 1.00 34.38 186 ARG A O 1
ATOM 1491 N N . PRO A 1 187 ? 2.272 -0.829 13.700 1.00 32.91 187 PRO A N 1
ATOM 1492 C CA . PRO A 1 187 ? 1.113 -0.831 12.819 1.00 32.91 187 PRO A CA 1
ATOM 1493 C C . PRO A 1 187 ? 1.199 -2.085 11.940 1.00 32.91 187 PRO A C 1
ATOM 1495 O O . PRO A 1 187 ? 2.274 -2.425 11.456 1.00 32.91 187 PRO A O 1
ATOM 1498 N N . GLY A 1 188 ? 0.082 -2.799 11.783 1.00 31.73 188 GLY A N 1
ATOM 1499 C CA . GLY A 1 188 ? -0.026 -4.071 11.056 1.00 31.73 188 GLY A CA 1
ATOM 1500 C C . GLY A 1 188 ? 0.146 -3.955 9.537 1.00 31.73 188 GLY A C 1
ATOM 1501 O O . GLY A 1 188 ? -0.699 -4.434 8.785 1.00 31.73 188 GLY A O 1
ATOM 1502 N N . GLY A 1 189 ? 1.215 -3.300 9.087 1.00 32.09 189 GLY A N 1
ATOM 1503 C CA . GLY A 1 189 ? 1.779 -3.469 7.757 1.00 32.09 189 GLY A CA 1
ATOM 1504 C C . GLY A 1 189 ? 2.571 -4.773 7.724 1.00 32.09 189 GLY A C 1
ATOM 1505 O O . GLY A 1 189 ? 3.189 -5.149 8.715 1.00 32.09 189 GLY A O 1
ATOM 1506 N N . ILE A 1 190 ? 2.481 -5.484 6.603 1.00 34.22 190 ILE A N 1
ATOM 1507 C CA . ILE A 1 190 ? 3.113 -6.780 6.319 1.00 34.22 190 ILE A CA 1
ATOM 1508 C C . ILE A 1 190 ? 4.485 -6.886 7.016 1.00 34.22 190 ILE A C 1
ATOM 1510 O O . ILE A 1 190 ? 5.420 -6.176 6.647 1.00 34.22 190 ILE A O 1
ATOM 1514 N N . SER A 1 191 ? 4.600 -7.747 8.036 1.00 34.91 191 SER A N 1
ATOM 1515 C CA . SER A 1 191 ? 5.847 -7.979 8.774 1.00 34.91 191 SER A CA 1
ATOM 1516 C C . SER A 1 191 ? 6.823 -8.798 7.923 1.00 34.91 191 SER A C 1
ATOM 1518 O O . SER A 1 191 ? 7.092 -9.963 8.191 1.00 34.91 191 SER A O 1
ATOM 1520 N N . SER A 1 192 ? 7.416 -8.192 6.890 1.00 42.09 192 SER A N 1
ATOM 1521 C CA . SER A 1 192 ? 8.545 -8.811 6.171 1.00 42.09 192 SER A CA 1
ATOM 1522 C C . SER A 1 192 ? 9.751 -9.076 7.091 1.00 42.09 192 SER A C 1
ATOM 1524 O O . SER A 1 192 ? 10.587 -9.925 6.777 1.00 42.09 192 SER A O 1
ATOM 1526 N N . TYR A 1 193 ? 9.793 -8.423 8.260 1.00 39.50 193 TYR A N 1
ATOM 1527 C CA . TYR A 1 193 ? 10.749 -8.671 9.340 1.00 39.50 193 TYR A CA 1
ATOM 1528 C C . TYR A 1 193 ? 10.603 -10.044 10.014 1.00 39.50 193 TYR A C 1
ATOM 1530 O O . TYR A 1 193 ? 11.624 -10.595 10.407 1.00 39.50 193 TYR A O 1
ATOM 1538 N N . ASP A 1 194 ? 9.403 -10.641 10.088 1.00 41.16 194 ASP A N 1
ATOM 1539 C CA . ASP A 1 194 ? 9.282 -12.025 10.592 1.00 41.16 194 ASP A CA 1
ATOM 1540 C C . ASP A 1 194 ? 9.998 -13.001 9.654 1.00 41.16 194 ASP A C 1
ATOM 1542 O O . ASP A 1 194 ? 10.644 -13.936 10.114 1.00 41.16 194 ASP A O 1
ATOM 1546 N N . SER A 1 195 ? 9.971 -12.743 8.338 1.00 50.16 195 SER A N 1
ATOM 1547 C CA . SER A 1 195 ? 10.719 -13.571 7.389 1.00 50.16 195 SER A CA 1
ATOM 1548 C C . SER A 1 195 ? 12.228 -13.389 7.520 1.00 50.16 195 SER A C 1
ATOM 1550 O O . SER A 1 195 ? 12.928 -14.367 7.312 1.00 50.16 195 SER A O 1
ATOM 1552 N N . ALA A 1 196 ? 12.720 -12.194 7.885 1.00 50.78 196 ALA A N 1
ATOM 1553 C CA . ALA A 1 196 ? 14.146 -11.905 8.083 1.00 50.78 196 ALA A CA 1
ATOM 1554 C C . ALA A 1 196 ? 14.700 -12.578 9.356 1.00 50.78 196 ALA A C 1
ATOM 1556 O O . ALA A 1 196 ? 15.767 -13.187 9.318 1.00 50.78 196 ALA A O 1
ATOM 1557 N N . ASP A 1 197 ? 13.936 -12.550 10.452 1.00 47.19 197 ASP A N 1
ATOM 1558 C CA . ASP A 1 197 ? 14.280 -13.253 11.695 1.00 47.19 197 ASP A CA 1
ATOM 1559 C C . ASP A 1 197 ? 14.158 -14.781 11.530 1.00 47.19 197 ASP A C 1
ATOM 1561 O O . ASP A 1 197 ? 14.950 -15.547 12.083 1.00 47.19 197 ASP A O 1
ATOM 1565 N N . ASP A 1 198 ? 13.175 -15.253 10.755 1.00 52.06 198 ASP A N 1
ATOM 1566 C CA . ASP A 1 198 ? 13.060 -16.667 10.388 1.00 52.06 198 ASP A CA 1
ATOM 1567 C C . ASP A 1 198 ? 14.122 -17.084 9.367 1.00 52.06 198 ASP A C 1
ATOM 1569 O O . ASP A 1 198 ? 14.522 -18.241 9.361 1.00 52.06 198 ASP A O 1
ATOM 1573 N N . LEU A 1 199 ? 14.615 -16.161 8.543 1.00 53.53 199 LEU A N 1
ATOM 1574 C CA . LEU A 1 199 ? 15.714 -16.340 7.597 1.00 53.53 199 LEU A CA 1
ATOM 1575 C C . LEU A 1 199 ? 17.041 -16.513 8.311 1.00 53.53 199 LEU A C 1
ATOM 1577 O O . LEU A 1 199 ? 17.752 -17.456 7.993 1.00 53.53 199 LEU A O 1
ATOM 1581 N N . GLU A 1 200 ? 17.349 -15.659 9.286 1.00 54.56 200 GLU A N 1
ATOM 1582 C CA . GLU A 1 200 ? 18.552 -15.789 10.104 1.00 54.56 200 GLU A CA 1
ATOM 1583 C C . GLU A 1 200 ? 18.536 -17.134 10.844 1.00 54.56 200 GLU A C 1
ATOM 1585 O O . GLU A 1 200 ? 19.492 -17.898 10.756 1.00 54.56 200 GLU A O 1
ATOM 1590 N N . LYS A 1 201 ? 17.393 -17.517 11.432 1.00 55.44 201 LYS A N 1
ATOM 1591 C CA . LYS A 1 201 ? 17.208 -18.831 12.078 1.00 55.44 201 LYS A CA 1
ATOM 1592 C C . LYS A 1 201 ? 17.219 -20.007 11.099 1.00 55.44 201 LYS A C 1
ATOM 1594 O O . LYS A 1 201 ? 17.662 -21.097 11.464 1.00 55.44 201 LYS A O 1
ATOM 1599 N N . LEU A 1 202 ? 16.679 -19.852 9.887 1.00 50.97 202 LEU A N 1
ATOM 1600 C CA . LEU A 1 202 ? 16.687 -20.892 8.855 1.00 50.97 202 LEU A CA 1
ATOM 1601 C C . LEU A 1 202 ? 18.102 -21.066 8.319 1.00 50.97 202 LEU A C 1
ATOM 1603 O O . LEU A 1 202 ? 18.543 -22.192 8.169 1.00 50.97 202 LEU A O 1
ATOM 1607 N N . GLU A 1 203 ? 18.829 -19.985 8.072 1.00 53.56 203 GLU A N 1
ATOM 1608 C CA . GLU A 1 203 ? 20.225 -20.014 7.664 1.00 53.56 203 GLU A CA 1
ATOM 1609 C C . GLU A 1 203 ? 21.153 -20.505 8.776 1.00 53.56 203 GLU A C 1
ATOM 1611 O O . GLU A 1 203 ? 22.147 -21.151 8.471 1.00 53.56 203 GLU A O 1
ATOM 1616 N N . GLU A 1 204 ? 20.828 -20.270 10.046 1.00 55.16 204 GLU A N 1
ATOM 1617 C CA . GLU A 1 204 ? 21.526 -20.842 11.200 1.00 55.16 204 GLU A CA 1
ATOM 1618 C C . GLU A 1 204 ? 21.241 -22.353 11.318 1.00 55.16 204 GLU A C 1
ATOM 1620 O O . GLU A 1 204 ? 22.152 -23.150 11.538 1.00 55.16 204 GLU A O 1
ATOM 1625 N N . LYS A 1 205 ? 19.999 -22.790 11.054 1.00 48.16 205 LYS A N 1
ATOM 1626 C CA . LYS A 1 205 ? 19.619 -24.218 10.981 1.00 48.16 205 LYS A CA 1
ATOM 1627 C C . LYS A 1 205 ? 20.161 -24.940 9.743 1.00 48.16 205 LYS A C 1
ATOM 1629 O O . LYS A 1 205 ? 20.467 -26.126 9.814 1.00 48.16 205 LYS A O 1
ATOM 1634 N N . VAL A 1 206 ? 20.258 -24.246 8.613 1.00 48.41 206 VAL A N 1
ATOM 1635 C CA . VAL A 1 206 ? 20.832 -24.723 7.340 1.00 48.41 206 VAL A CA 1
ATOM 1636 C C . VAL A 1 206 ? 22.352 -24.471 7.303 1.00 48.41 206 VAL A C 1
ATOM 1638 O O . VAL A 1 206 ? 23.035 -24.901 6.372 1.00 48.41 206 VAL A O 1
ATOM 1641 N N . GLY A 1 207 ? 22.901 -23.839 8.346 1.00 45.50 207 GLY A N 1
ATOM 1642 C CA . GLY A 1 207 ? 24.233 -23.237 8.436 1.00 45.50 207 GLY A CA 1
ATOM 1643 C C . GLY A 1 207 ? 25.437 -24.171 8.407 1.00 45.50 207 GLY A C 1
ATOM 1644 O O . GLY A 1 207 ? 26.472 -23.819 8.957 1.00 45.50 207 GLY A O 1
ATOM 1645 N N . VAL A 1 208 ? 25.353 -25.353 7.791 1.00 47.09 208 VAL A N 1
ATOM 1646 C CA . VAL A 1 208 ? 26.451 -26.337 7.808 1.00 47.09 208 VAL A CA 1
ATOM 1647 C C . VAL A 1 208 ? 26.698 -27.038 6.462 1.00 47.09 208 VAL A C 1
ATOM 1649 O O . VAL A 1 208 ? 27.680 -27.755 6.345 1.00 47.09 208 VAL A O 1
ATOM 1652 N N . GLN A 1 209 ? 25.895 -26.847 5.405 1.00 43.38 209 GLN A N 1
ATOM 1653 C CA . GLN A 1 209 ? 26.102 -27.637 4.166 1.00 43.38 209 GLN A CA 1
ATOM 1654 C C . GLN A 1 209 ? 26.697 -26.904 2.959 1.00 43.38 209 GLN A C 1
ATOM 1656 O O . GLN A 1 209 ? 27.238 -27.572 2.080 1.00 43.38 209 GLN A O 1
ATOM 1661 N N . TYR A 1 210 ? 26.674 -25.569 2.916 1.00 45.19 210 TYR A N 1
ATOM 1662 C CA . TYR A 1 210 ? 27.203 -24.816 1.764 1.00 45.19 210 TYR A CA 1
ATOM 1663 C C . TYR A 1 210 ? 28.537 -24.106 2.032 1.00 45.19 210 TYR A C 1
ATOM 1665 O O . TYR A 1 210 ? 29.222 -23.733 1.088 1.00 45.19 210 TYR A O 1
ATOM 1673 N N . ALA A 1 211 ? 28.953 -23.973 3.296 1.00 44.78 211 ALA A N 1
ATOM 1674 C CA . ALA A 1 211 ? 30.184 -23.263 3.655 1.00 44.78 211 ALA A CA 1
ATOM 1675 C C . ALA A 1 211 ? 31.472 -24.098 3.494 1.00 44.78 211 ALA A C 1
ATOM 1677 O O . ALA A 1 211 ? 32.557 -23.526 3.442 1.00 44.78 211 ALA A O 1
ATOM 1678 N N . GLU A 1 212 ? 31.389 -25.431 3.402 1.00 46.22 212 GLU A N 1
ATOM 1679 C CA . GLU A 1 212 ? 32.588 -26.289 3.411 1.00 46.22 212 GLU A CA 1
ATOM 1680 C C . GLU A 1 212 ? 33.021 -26.828 2.043 1.00 46.22 212 GLU A C 1
ATOM 1682 O O . GLU A 1 212 ? 34.100 -27.414 1.951 1.00 46.22 212 GLU A O 1
ATOM 1687 N N . LYS A 1 213 ? 32.243 -26.649 0.967 1.00 47.66 213 LYS A N 1
ATOM 1688 C CA . LYS A 1 213 ? 32.591 -27.303 -0.306 1.00 47.66 213 LYS A CA 1
ATOM 1689 C C . LYS A 1 213 ? 33.613 -26.567 -1.168 1.00 47.66 213 LYS A C 1
ATOM 1691 O O . LYS A 1 213 ? 34.364 -27.256 -1.846 1.00 47.66 213 LYS A O 1
ATOM 1696 N N . ASP A 1 214 ? 33.716 -25.237 -1.090 1.00 43.00 214 ASP A N 1
ATOM 1697 C CA . ASP A 1 214 ? 34.504 -24.480 -2.081 1.00 43.00 214 ASP A CA 1
ATOM 1698 C C . ASP A 1 214 ? 35.476 -23.431 -1.515 1.00 43.00 214 ASP A C 1
ATOM 1700 O O . ASP A 1 214 ? 35.967 -22.592 -2.264 1.00 43.00 214 ASP A O 1
ATOM 1704 N N . GLY A 1 215 ? 35.819 -23.471 -0.219 1.00 44.75 215 GLY A N 1
ATOM 1705 C CA . GLY A 1 215 ? 36.991 -22.752 0.324 1.00 44.75 215 GLY A CA 1
ATOM 1706 C C . GLY A 1 215 ? 37.061 -21.235 0.061 1.00 44.75 215 GLY A C 1
ATOM 1707 O O . GLY A 1 215 ? 38.127 -20.639 0.211 1.00 44.75 215 GLY A O 1
ATOM 1708 N N . MET A 1 216 ? 35.950 -20.607 -0.322 1.00 40.16 216 MET A N 1
ATOM 1709 C CA . MET A 1 216 ? 35.831 -19.191 -0.650 1.00 40.16 216 MET A CA 1
ATOM 1710 C C . MET A 1 216 ? 34.757 -18.584 0.255 1.00 40.16 216 MET A C 1
ATOM 1712 O O . MET A 1 216 ? 33.639 -19.078 0.303 1.00 40.16 216 MET A O 1
ATOM 1716 N N . GLY A 1 217 ? 35.182 -17.563 1.004 1.00 43.06 217 GLY A N 1
ATOM 1717 C CA . GLY A 1 217 ? 34.449 -16.577 1.813 1.00 43.06 217 GLY A CA 1
ATOM 1718 C C . GLY A 1 217 ? 32.952 -16.748 2.106 1.00 43.06 217 GLY A C 1
ATOM 1719 O O . GLY A 1 217 ? 32.150 -16.906 1.202 1.00 43.06 217 GLY A O 1
ATOM 1720 N N . LEU A 1 218 ? 32.602 -16.571 3.392 1.00 48.47 218 LEU A N 1
ATOM 1721 C CA . LEU A 1 218 ? 31.324 -16.037 3.906 1.00 48.47 218 LEU A CA 1
ATOM 1722 C C . LEU A 1 218 ? 30.122 -16.257 2.968 1.00 48.47 218 LEU A C 1
ATOM 1724 O O . LEU A 1 218 ? 29.699 -15.334 2.281 1.00 48.47 218 LEU A O 1
ATOM 1728 N N . GLY A 1 219 ? 29.606 -17.490 2.945 1.00 48.22 219 GLY A N 1
ATOM 1729 C CA . GLY A 1 219 ? 28.595 -17.927 1.983 1.00 48.22 219 GLY A CA 1
ATOM 1730 C C . GLY A 1 219 ? 27.388 -16.992 1.893 1.00 48.22 219 GLY A C 1
ATOM 1731 O O . GLY A 1 219 ? 26.656 -16.812 2.870 1.00 48.22 219 GLY A O 1
ATOM 1732 N N . GLU A 1 220 ? 27.201 -16.426 0.703 1.00 56.94 220 GLU A N 1
ATOM 1733 C CA . GLU A 1 220 ? 25.960 -15.807 0.248 1.00 56.94 220 GLU A CA 1
ATOM 1734 C C . GLU A 1 220 ? 24.846 -16.867 0.322 1.00 56.94 220 GLU A C 1
ATOM 1736 O O . GLU A 1 220 ? 25.020 -18.011 -0.112 1.00 56.94 220 GLU A O 1
ATOM 1741 N N . GLY A 1 221 ? 23.719 -16.534 0.958 1.00 60.59 221 GLY A N 1
ATOM 1742 C CA . GLY A 1 221 ? 22.553 -17.419 0.991 1.00 60.59 221 GLY A CA 1
ATOM 1743 C C . GLY A 1 221 ? 22.022 -17.676 -0.428 1.00 60.59 221 GLY A C 1
ATOM 1744 O O . GLY A 1 221 ? 22.310 -16.907 -1.342 1.00 60.59 221 GLY A O 1
ATOM 1745 N N . PRO A 1 222 ? 21.235 -18.742 -0.660 1.00 70.62 222 PRO A N 1
ATOM 1746 C CA . PRO A 1 222 ? 20.694 -19.001 -1.990 1.00 70.62 222 PRO A CA 1
ATOM 1747 C C . PRO A 1 222 ? 19.808 -17.835 -2.447 1.00 70.62 222 PRO A C 1
ATOM 1749 O O . PRO A 1 222 ? 18.925 -17.407 -1.697 1.00 70.62 222 PRO A O 1
ATOM 1752 N N . LEU A 1 223 ? 20.008 -17.376 -3.688 1.00 78.19 223 LEU A N 1
ATOM 1753 C CA . LEU A 1 223 ? 19.120 -16.423 -4.357 1.00 78.19 223 LEU A CA 1
ATOM 1754 C C . LEU A 1 223 ? 17.682 -16.957 -4.353 1.00 78.19 223 LEU A C 1
ATOM 1756 O O . LEU A 1 223 ? 17.417 -18.096 -4.744 1.00 78.19 223 LEU A O 1
ATOM 1760 N N . ARG A 1 224 ? 16.744 -16.122 -3.910 1.00 82.31 224 ARG A N 1
ATOM 1761 C CA . ARG A 1 224 ? 15.321 -16.455 -3.785 1.00 82.31 224 ARG A CA 1
ATOM 1762 C C . ARG A 1 224 ? 14.503 -15.686 -4.793 1.00 82.31 224 ARG A C 1
ATOM 1764 O O . ARG A 1 224 ? 14.861 -14.576 -5.152 1.00 82.31 224 ARG A O 1
ATOM 1771 N N . PHE A 1 225 ? 13.381 -16.259 -5.200 1.00 85.50 225 PHE A N 1
ATOM 1772 C CA . PHE A 1 225 ? 12.444 -15.614 -6.106 1.00 85.50 225 PHE A CA 1
ATOM 1773 C C . PHE A 1 225 ? 11.338 -14.899 -5.324 1.00 85.50 225 PHE A C 1
ATOM 1775 O O . PHE A 1 225 ? 10.738 -15.472 -4.412 1.00 85.50 225 PHE A O 1
ATOM 1782 N N . GLY A 1 226 ? 11.069 -13.649 -5.688 1.00 89.00 226 GLY A N 1
ATOM 1783 C CA . GLY A 1 226 ? 9.957 -12.844 -5.205 1.00 89.00 226 GLY A CA 1
ATOM 1784 C C . GLY A 1 226 ? 9.013 -12.488 -6.347 1.00 89.00 226 GLY A C 1
ATOM 1785 O O . GLY A 1 226 ? 9.443 -12.249 -7.475 1.00 89.00 226 GLY A O 1
ATOM 1786 N N . MET A 1 227 ? 7.714 -12.451 -6.049 1.00 89.31 227 MET A N 1
ATOM 1787 C CA . MET A 1 227 ? 6.681 -12.086 -7.012 1.00 89.31 227 MET A CA 1
ATOM 1788 C C . MET A 1 227 ? 5.594 -11.243 -6.352 1.00 89.31 227 MET A C 1
ATOM 1790 O O . MET A 1 227 ? 5.185 -11.494 -5.218 1.00 89.31 227 MET A O 1
ATOM 1794 N N . LEU A 1 228 ? 5.104 -10.250 -7.087 1.00 89.50 228 LEU A N 1
ATOM 1795 C CA . LEU A 1 228 ? 3.969 -9.417 -6.720 1.00 89.50 228 LEU A CA 1
ATOM 1796 C C . LEU A 1 228 ? 3.005 -9.353 -7.897 1.00 89.50 228 LEU A C 1
ATOM 1798 O O . LEU A 1 228 ? 3.407 -9.132 -9.035 1.00 89.50 228 LEU A O 1
ATOM 1802 N N . ALA A 1 229 ? 1.717 -9.496 -7.607 1.00 88.19 229 ALA A N 1
ATOM 1803 C CA . ALA A 1 229 ? 0.649 -9.309 -8.573 1.00 88.19 229 ALA A CA 1
ATOM 1804 C C . ALA A 1 229 ? -0.380 -8.330 -8.007 1.00 88.19 229 ALA A C 1
ATOM 1806 O O . ALA A 1 229 ? -0.841 -8.488 -6.876 1.00 88.19 229 ALA A O 1
ATOM 1807 N N . ALA A 1 230 ? -0.740 -7.314 -8.787 1.00 85.56 230 ALA A N 1
ATOM 1808 C CA . ALA A 1 230 ? -1.757 -6.339 -8.423 1.00 85.56 230 ALA A CA 1
ATOM 1809 C C . ALA A 1 230 ? -2.913 -6.391 -9.425 1.00 85.56 230 ALA A C 1
ATOM 1811 O O . ALA A 1 230 ? -2.773 -6.025 -10.596 1.00 85.56 230 ALA A O 1
ATOM 1812 N N . PHE A 1 231 ? -4.066 -6.828 -8.926 1.00 84.00 231 PHE A N 1
ATOM 1813 C CA . PHE A 1 231 ? -5.306 -6.959 -9.682 1.00 84.00 231 PHE A CA 1
ATOM 1814 C C . PHE A 1 231 ? -6.248 -5.793 -9.378 1.00 84.00 231 PHE A C 1
ATOM 1816 O O . PHE A 1 231 ? -6.277 -5.258 -8.267 1.00 84.00 231 PHE A O 1
ATOM 1823 N N . SER A 1 232 ? -7.033 -5.386 -10.374 1.00 75.50 232 SER A N 1
ATOM 1824 C CA . SER A 1 232 ? -7.997 -4.287 -10.220 1.00 75.50 232 SER A CA 1
ATOM 1825 C C . SER A 1 232 ? -9.312 -4.727 -9.570 1.00 75.50 232 SER A C 1
ATOM 1827 O O . SER A 1 232 ? -10.041 -3.889 -9.035 1.00 75.50 232 SER A O 1
ATOM 1829 N N . SER A 1 233 ? -9.593 -6.030 -9.594 1.00 78.00 233 SER A N 1
ATOM 1830 C CA . SER A 1 233 ? -10.782 -6.664 -9.030 1.00 78.00 233 SER A CA 1
ATOM 1831 C C . SER A 1 233 ? -10.534 -8.151 -8.752 1.00 78.00 233 SER A C 1
ATOM 1833 O O . SER A 1 233 ? -9.560 -8.728 -9.245 1.00 78.00 233 SER A O 1
ATOM 1835 N N . VAL A 1 234 ? -11.434 -8.783 -7.995 1.00 83.19 234 VAL A N 1
ATOM 1836 C CA . VAL A 1 234 ? -11.373 -10.227 -7.705 1.00 83.19 234 VAL A CA 1
ATOM 1837 C C . VAL A 1 234 ? -11.561 -11.051 -8.984 1.00 83.19 234 VAL A C 1
ATOM 1839 O O . VAL A 1 234 ? -10.919 -12.081 -9.157 1.00 83.19 234 VAL A O 1
ATOM 1842 N N . GLU A 1 235 ? -12.377 -10.572 -9.918 1.00 83.56 235 GLU A N 1
ATOM 1843 C CA . GLU A 1 235 ? -12.599 -11.207 -11.218 1.00 83.56 235 GLU A CA 1
ATOM 1844 C C . GLU A 1 235 ? -11.314 -11.205 -12.056 1.00 83.56 235 GLU A C 1
ATOM 1846 O O . GLU A 1 235 ? -10.896 -12.257 -12.533 1.00 83.56 235 GLU A O 1
ATOM 1851 N N . SER A 1 236 ? -10.619 -10.060 -12.154 1.00 82.25 236 SER A N 1
ATOM 1852 C CA . SER A 1 236 ? -9.331 -10.000 -12.867 1.00 82.25 236 SER A CA 1
ATOM 1853 C C . SER A 1 236 ? -8.256 -10.886 -12.227 1.00 82.25 236 SER A C 1
ATOM 1855 O O . SER A 1 236 ? -7.417 -11.434 -12.938 1.00 82.25 236 SER A O 1
ATOM 1857 N N . MET A 1 237 ? -8.305 -11.079 -10.903 1.00 87.12 237 MET A N 1
ATOM 1858 C CA . MET A 1 237 ? -7.460 -12.056 -10.213 1.00 87.12 237 MET A CA 1
ATOM 1859 C C . MET A 1 237 ? -7.794 -13.480 -10.650 1.00 87.12 237 MET A C 1
ATOM 1861 O O . MET A 1 237 ? -6.898 -14.201 -11.074 1.00 87.12 237 MET A O 1
ATOM 1865 N N . SER A 1 238 ? -9.069 -13.874 -10.607 1.00 87.50 238 SER A N 1
ATOM 1866 C CA . SER A 1 238 ? -9.493 -15.218 -11.016 1.00 87.50 238 SER A CA 1
ATOM 1867 C C . SER A 1 238 ? -9.125 -15.538 -12.466 1.00 87.50 238 SER A C 1
ATOM 1869 O O . SER A 1 238 ? -8.840 -16.687 -12.772 1.00 87.50 238 SER A O 1
ATOM 1871 N N . GLU A 1 239 ? -9.142 -14.549 -13.359 1.00 85.12 239 GLU A N 1
ATOM 1872 C CA . GLU A 1 239 ? -8.804 -14.742 -14.772 1.00 85.12 239 GLU A CA 1
ATOM 1873 C C . GLU A 1 239 ? -7.303 -14.685 -15.088 1.00 85.12 239 GLU A C 1
ATOM 1875 O O . GLU A 1 239 ? -6.892 -15.113 -16.171 1.00 85.12 239 GLU A O 1
ATOM 1880 N N . GLY A 1 240 ? -6.512 -14.055 -14.217 1.00 82.38 240 GLY A N 1
ATOM 1881 C CA . GLY A 1 240 ? -5.091 -13.785 -14.436 1.00 82.38 240 GLY A CA 1
ATOM 1882 C C . GLY A 1 240 ? -4.153 -14.671 -13.619 1.00 82.38 240 GLY A C 1
ATOM 1883 O O . GLY A 1 240 ? -2.979 -14.771 -13.966 1.00 82.38 240 GLY A O 1
ATOM 1884 N N . ILE A 1 241 ? -4.645 -15.313 -12.555 1.00 87.00 241 ILE A N 1
ATOM 1885 C CA . ILE A 1 241 ? -3.801 -16.079 -11.631 1.00 87.00 241 ILE A CA 1
ATOM 1886 C C . ILE A 1 241 ? -3.153 -17.298 -12.293 1.00 87.00 241 ILE A C 1
ATOM 1888 O O . ILE A 1 241 ? -1.974 -17.531 -12.064 1.00 87.00 241 ILE A O 1
ATOM 1892 N N . ASP A 1 242 ? -3.856 -18.007 -13.179 1.00 85.62 242 ASP A N 1
ATOM 1893 C CA . ASP A 1 242 ? -3.292 -19.174 -13.873 1.00 85.62 242 ASP A CA 1
ATOM 1894 C C . ASP A 1 242 ? -2.080 -18.773 -14.732 1.00 85.62 242 ASP A C 1
ATOM 1896 O O . ASP A 1 242 ? -1.015 -19.372 -14.631 1.00 85.62 242 ASP A O 1
ATOM 1900 N N . ARG A 1 243 ? -2.181 -17.656 -15.467 1.00 79.38 243 ARG A N 1
ATOM 1901 C CA . ARG A 1 243 ? -1.062 -17.087 -16.244 1.00 79.38 243 ARG A CA 1
ATOM 1902 C C . ARG A 1 243 ? 0.091 -16.592 -15.381 1.00 79.38 243 ARG A C 1
ATOM 1904 O O . ARG A 1 243 ? 1.229 -16.563 -15.835 1.00 79.38 243 ARG A O 1
ATOM 1911 N N . LEU A 1 244 ? -0.203 -16.126 -14.167 1.00 82.25 244 LEU A N 1
ATOM 1912 C CA . LEU A 1 244 ? 0.831 -15.730 -13.216 1.00 82.25 244 LEU A CA 1
ATOM 1913 C C . LEU A 1 244 ? 1.654 -16.955 -12.792 1.00 82.25 244 LEU A C 1
ATOM 1915 O O . LEU A 1 244 ? 2.871 -16.862 -12.673 1.00 82.25 244 LEU A O 1
ATOM 1919 N N . LEU A 1 245 ? 0.983 -18.091 -12.585 1.00 81.75 245 LEU A N 1
ATOM 1920 C CA . LEU A 1 245 ? 1.603 -19.345 -12.167 1.00 81.75 245 LEU A CA 1
ATOM 1921 C C . LEU A 1 245 ? 2.352 -20.048 -13.309 1.00 81.75 245 LEU A C 1
ATOM 1923 O O . LEU A 1 245 ? 3.357 -20.693 -13.041 1.00 81.75 245 LEU A O 1
ATOM 1927 N N . GLU A 1 246 ? 1.937 -19.870 -14.566 1.00 76.25 246 GLU A N 1
ATOM 1928 C CA . GLU A 1 246 ? 2.638 -20.403 -15.753 1.00 76.25 246 GLU A CA 1
ATOM 1929 C C . GLU A 1 246 ? 4.079 -19.875 -15.912 1.00 76.25 246 GLU A C 1
ATOM 1931 O O . GLU A 1 246 ? 4.894 -20.505 -16.574 1.00 76.25 246 GLU A O 1
ATOM 1936 N N . VAL A 1 247 ? 4.428 -18.738 -15.298 1.00 64.62 247 VAL A N 1
ATOM 1937 C CA . VAL A 1 247 ? 5.802 -18.188 -15.317 1.00 64.62 247 VAL A CA 1
ATOM 1938 C C . VAL A 1 247 ? 6.749 -18.968 -14.384 1.00 64.62 247 VAL A C 1
ATOM 1940 O O . VAL A 1 247 ? 7.955 -18.738 -14.397 1.00 64.62 247 VAL A O 1
ATOM 1943 N N . TYR A 1 248 ? 6.213 -19.875 -13.561 1.00 55.38 248 TYR A N 1
ATOM 1944 C CA . TYR A 1 248 ? 6.958 -20.633 -12.553 1.00 55.38 248 TYR A CA 1
ATOM 1945 C C . TYR A 1 248 ? 7.504 -21.990 -13.052 1.00 55.38 248 TYR A C 1
ATOM 1947 O O . TYR A 1 248 ? 8.115 -22.715 -12.266 1.00 55.38 248 TYR A O 1
ATOM 1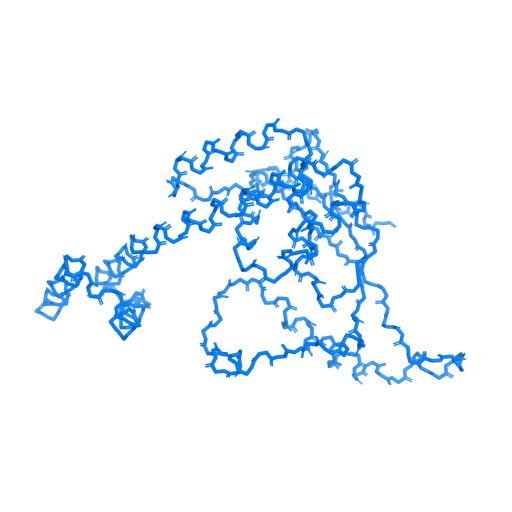955 N N . GLU A 1 249 ? 7.299 -22.345 -14.326 1.00 44.00 249 GLU A N 1
ATOM 1956 C CA . GLU A 1 249 ? 7.882 -23.543 -14.969 1.00 44.00 249 GLU A CA 1
ATOM 1957 C C . GLU A 1 249 ? 9.194 -23.239 -15.708 1.00 44.00 249 GLU A C 1
ATOM 1959 O O . GLU A 1 249 ? 10.124 -24.076 -15.599 1.00 44.00 249 GLU A O 1
#

pLDDT: mean 72.82, std 17.96, range [31.2, 94.44]

Radius of gyration: 22.49 Å; chains: 1; bounding box: 64×48×54 Å

Organism: NCBI:txid101924